Protein AF-A0A814LU43-F1 (afdb_monomer_lite)

pLDDT: mean 82.7, std 15.69, range [30.36, 98.62]

Secondary structure (DSSP, 8-state):
----PPPPP------PEEEEEEEEEESSGGG--B------SEEEEEEEEESSSPEEE-S---B---HHHHTT-EEEEEESEEEEETTS-SSTT----TTS-EEEEEES-B--EEBTTB----TT-SS---TTTT-SEEEE-TT-B--TTB-GGGGTT-EEEEEEEEEEEESSS-EE---B---SS----EEEEEEEEEEEEEE-TTTS-HHHHTT--EEEEEEEEEEE-HHHHHT-TT--EEEEEETTHHHHHHHHHHHHHHHHH-TTT---EEEEE--S---B-GGGHHHHTTSEE--S--PBP--

Structure (mmCIF, N/CA/C/O backbone):
data_AF-A0A814LU43-F1
#
_entry.id   AF-A0A814LU43-F1
#
loop_
_atom_site.group_PDB
_atom_site.id
_atom_site.type_symbol
_atom_site.label_atom_id
_atom_site.label_alt_id
_atom_site.label_comp_id
_atom_site.label_asym_id
_atom_site.label_entity_id
_atom_site.label_seq_id
_atom_site.pdbx_PDB_ins_code
_atom_site.Cartn_x
_atom_site.Cartn_y
_atom_site.Cartn_z
_atom_site.occupancy
_atom_site.B_iso_or_equiv
_atom_site.auth_seq_id
_atom_site.auth_comp_id
_atom_site.auth_asym_id
_atom_site.auth_atom_id
_atom_site.pdbx_PDB_model_num
ATOM 1 N N . MET A 1 1 ? 14.859 63.326 6.665 1.00 43.31 1 MET A N 1
ATOM 2 C CA . MET A 1 1 ? 15.106 61.870 6.580 1.00 43.31 1 MET A CA 1
ATOM 3 C C . MET A 1 1 ? 13.859 61.197 6.018 1.00 43.31 1 MET A C 1
ATOM 5 O O . MET A 1 1 ? 12.848 61.168 6.701 1.00 43.31 1 MET A O 1
ATOM 9 N N . LYS A 1 2 ? 13.882 60.756 4.754 1.00 39.81 2 LYS A N 1
ATOM 10 C CA . LYS A 1 2 ? 12.774 60.017 4.121 1.00 39.81 2 LYS A CA 1
ATOM 11 C C . LYS A 1 2 ? 13.132 58.529 4.125 1.00 39.81 2 LYS A C 1
ATOM 13 O O . LYS A 1 2 ? 14.115 58.144 3.497 1.00 39.81 2 LYS A O 1
ATOM 18 N N . GLY A 1 3 ? 12.378 57.725 4.874 1.00 48.34 3 GLY A N 1
ATOM 19 C CA . GLY A 1 3 ? 12.556 56.275 4.952 1.00 48.34 3 GLY A CA 1
ATOM 20 C C . GLY A 1 3 ? 12.138 55.603 3.646 1.00 48.34 3 GLY A C 1
ATOM 21 O O . GLY A 1 3 ? 11.022 55.806 3.173 1.00 48.34 3 GLY A O 1
ATOM 22 N N . LYS A 1 4 ? 13.040 54.822 3.045 1.00 51.91 4 LYS A N 1
ATOM 23 C CA . LYS A 1 4 ? 12.734 53.981 1.883 1.00 51.91 4 LYS A CA 1
ATOM 24 C C . LYS A 1 4 ? 11.977 52.738 2.361 1.00 51.91 4 LYS A C 1
ATOM 26 O O . LYS A 1 4 ? 12.545 51.914 3.073 1.00 51.91 4 LYS A O 1
ATOM 31 N N . GLN A 1 5 ? 10.711 52.605 1.968 1.00 57.34 5 GLN A N 1
ATOM 32 C CA . GLN A 1 5 ? 9.946 51.364 2.114 1.00 57.34 5 GLN A CA 1
ATOM 33 C C . GLN A 1 5 ? 10.568 50.274 1.228 1.00 57.34 5 GLN A C 1
ATOM 35 O O . GLN A 1 5 ? 10.719 50.461 0.020 1.00 57.34 5 GLN A O 1
ATOM 40 N N . LYS A 1 6 ? 10.943 49.141 1.835 1.00 61.53 6 LYS A N 1
ATOM 41 C CA . LYS A 1 6 ? 11.328 47.921 1.114 1.00 61.53 6 LYS A CA 1
ATOM 42 C C . LYS A 1 6 ? 10.078 47.317 0.474 1.00 61.53 6 LYS A C 1
ATOM 44 O O . LYS A 1 6 ? 9.123 46.991 1.173 1.00 61.53 6 LYS A O 1
ATOM 49 N N . ILE A 1 7 ? 10.104 47.177 -0.846 1.00 55.25 7 ILE A N 1
ATOM 50 C CA . ILE A 1 7 ? 9.096 46.440 -1.613 1.00 55.25 7 ILE A CA 1
ATOM 51 C C . ILE A 1 7 ? 9.281 44.946 -1.291 1.00 55.25 7 ILE A C 1
ATOM 53 O O . ILE A 1 7 ? 10.421 44.478 -1.342 1.00 55.25 7 ILE A O 1
ATOM 57 N N . PRO A 1 8 ? 8.224 44.198 -0.934 1.00 58.50 8 PRO A N 1
ATOM 58 C CA . PRO A 1 8 ? 8.344 42.771 -0.661 1.00 58.50 8 PRO A CA 1
ATOM 59 C C . PRO A 1 8 ? 8.718 42.013 -1.942 1.00 58.50 8 PRO A C 1
ATOM 61 O O . PRO A 1 8 ? 8.080 42.184 -2.983 1.00 58.50 8 PRO A O 1
ATOM 64 N N . GLU A 1 9 ? 9.759 41.180 -1.859 1.00 59.91 9 GLU A N 1
ATOM 65 C CA . GLU A 1 9 ? 10.123 40.226 -2.909 1.00 59.91 9 GLU A CA 1
ATOM 66 C C . GLU A 1 9 ? 8.921 39.327 -3.208 1.00 59.91 9 GLU A C 1
ATOM 68 O O . GLU A 1 9 ? 8.413 38.617 -2.336 1.00 59.91 9 GLU A O 1
ATOM 73 N N . LYS A 1 10 ? 8.446 39.369 -4.456 1.00 54.09 10 LYS A N 1
ATOM 74 C CA . LYS A 1 10 ? 7.435 38.432 -4.942 1.00 54.09 10 LYS A CA 1
ATOM 75 C C . LYS A 1 10 ? 8.025 37.026 -4.861 1.00 54.09 10 LYS A C 1
ATOM 77 O O . LYS A 1 10 ? 8.952 36.706 -5.600 1.00 54.09 10 LYS A O 1
ATOM 82 N N . ARG A 1 11 ? 7.475 36.184 -3.981 1.00 47.41 11 ARG A N 1
ATOM 83 C CA . ARG A 1 11 ? 7.698 34.736 -4.039 1.00 47.41 11 ARG A CA 1
ATOM 84 C C . ARG A 1 11 ? 7.206 34.260 -5.401 1.00 47.41 11 ARG A C 1
ATOM 86 O O . ARG A 1 11 ? 6.009 34.293 -5.669 1.00 47.41 11 ARG A O 1
ATOM 93 N N . HIS A 1 12 ? 8.133 33.879 -6.269 1.00 47.06 12 HIS A N 1
ATOM 94 C CA . HIS A 1 12 ? 7.798 33.166 -7.488 1.00 47.06 12 HIS A CA 1
ATOM 95 C C . HIS A 1 12 ? 7.237 31.803 -7.079 1.00 47.06 12 HIS A C 1
ATOM 97 O O . HIS A 1 12 ? 7.961 30.974 -6.531 1.00 47.06 12 HIS A O 1
ATOM 103 N N . GLU A 1 13 ? 5.939 31.596 -7.293 1.00 52.34 13 GLU A N 1
ATOM 104 C CA . GLU A 1 13 ? 5.339 30.267 -7.239 1.00 52.34 13 GLU A CA 1
ATOM 105 C C . GLU A 1 13 ? 6.038 29.406 -8.294 1.00 52.34 13 GLU A C 1
ATOM 107 O O . GLU A 1 13 ? 5.904 29.622 -9.500 1.00 52.34 13 GLU A O 1
ATOM 112 N N . LEU A 1 14 ? 6.869 28.474 -7.829 1.00 55.16 14 LEU A N 1
ATOM 113 C CA . LEU A 1 14 ? 7.479 27.452 -8.664 1.00 55.16 14 LEU A CA 1
ATOM 114 C C . LEU A 1 14 ? 6.366 26.494 -9.089 1.00 55.16 14 LEU A C 1
ATOM 116 O O . LEU A 1 14 ? 6.043 25.545 -8.379 1.00 55.16 14 LEU A O 1
ATOM 120 N N . PHE A 1 15 ? 5.754 26.757 -10.241 1.00 59.16 15 PHE A N 1
ATOM 121 C CA . PHE A 1 15 ? 4.904 25.775 -10.900 1.00 59.16 15 PHE A CA 1
ATOM 122 C C . PHE A 1 15 ? 5.789 24.603 -11.322 1.00 59.16 15 PHE A C 1
ATOM 124 O O . PHE A 1 15 ? 6.583 24.720 -12.260 1.00 59.16 15 PHE A O 1
ATOM 131 N N . SER A 1 16 ? 5.676 23.474 -10.623 1.00 67.06 16 SER A N 1
ATOM 132 C CA . SER A 1 16 ? 6.269 22.230 -11.094 1.00 67.06 16 SER A CA 1
ATOM 133 C C . SER A 1 16 ? 5.578 21.848 -12.399 1.00 67.06 16 SER A C 1
ATOM 135 O O . SER A 1 16 ? 4.356 21.711 -12.482 1.00 67.06 16 SER A O 1
ATOM 137 N N . THR A 1 17 ? 6.358 21.731 -13.466 1.00 81.94 17 THR A N 1
ATOM 138 C CA . THR A 1 17 ? 5.847 21.219 -14.733 1.00 81.94 17 THR A CA 1
ATOM 139 C C . THR A 1 17 ? 5.871 19.694 -14.677 1.00 81.94 17 THR A C 1
ATOM 141 O O . THR A 1 17 ? 6.843 19.081 -14.237 1.00 81.94 17 THR A O 1
ATOM 144 N N . PHE A 1 18 ? 4.775 19.066 -15.098 1.00 87.50 18 PHE A N 1
ATOM 145 C CA . PHE A 1 18 ? 4.639 17.611 -15.114 1.00 87.50 18 PHE A CA 1
ATOM 146 C C . PHE A 1 18 ? 4.932 17.088 -16.519 1.00 87.50 18 PHE A C 1
ATOM 148 O O . PHE A 1 18 ? 4.319 17.550 -17.484 1.00 87.50 18 PHE A O 1
ATOM 155 N N . LEU A 1 19 ? 5.808 16.090 -16.645 1.00 89.56 19 LEU A N 1
ATOM 156 C CA . LEU A 1 19 ? 6.005 15.361 -17.897 1.00 89.56 19 LEU A CA 1
ATOM 157 C C . LEU A 1 19 ? 5.481 13.934 -17.758 1.00 89.56 19 LEU A C 1
ATOM 159 O O . LEU A 1 19 ? 5.974 13.143 -16.957 1.00 89.56 19 LEU A O 1
ATOM 163 N N . THR A 1 20 ? 4.497 13.581 -18.585 1.00 93.75 20 THR A N 1
ATOM 164 C CA . THR A 1 20 ? 3.974 12.213 -18.652 1.00 93.75 20 THR A CA 1
ATOM 165 C C . THR A 1 20 ? 4.526 11.493 -19.873 1.00 93.75 20 THR A C 1
ATOM 167 O O . THR A 1 20 ? 4.265 11.893 -21.005 1.00 93.75 20 THR A O 1
ATOM 170 N N . ILE A 1 21 ? 5.222 10.383 -19.650 1.00 92.75 21 ILE A N 1
ATOM 171 C CA . ILE A 1 21 ? 5.708 9.489 -20.702 1.00 92.75 21 ILE A CA 1
ATOM 172 C C . ILE A 1 21 ? 4.910 8.192 -20.622 1.00 92.75 21 ILE A C 1
ATOM 174 O O . ILE A 1 21 ? 4.622 7.682 -19.538 1.00 92.75 21 ILE A O 1
ATOM 178 N N . LYS A 1 22 ? 4.520 7.649 -21.774 1.00 95.94 22 LYS A N 1
ATOM 179 C CA . LYS A 1 22 ? 3.825 6.363 -21.854 1.00 95.94 22 LYS A CA 1
ATOM 180 C C . LYS A 1 22 ? 4.621 5.406 -22.730 1.00 95.94 22 LYS A C 1
ATOM 182 O O . LYS A 1 22 ? 4.923 5.715 -23.877 1.00 95.94 22 LYS A O 1
ATOM 187 N N . ILE A 1 23 ? 4.938 4.246 -22.178 1.00 95.06 23 ILE A N 1
ATOM 188 C CA . ILE A 1 23 ? 5.721 3.185 -22.796 1.00 95.06 23 ILE A CA 1
ATOM 189 C C . ILE A 1 23 ? 4.776 2.005 -23.012 1.00 95.06 23 ILE A C 1
ATOM 191 O O . ILE A 1 23 ? 4.299 1.388 -22.057 1.00 95.06 23 ILE A O 1
ATOM 195 N N . PHE A 1 24 ? 4.481 1.724 -24.279 1.00 96.50 24 PHE A N 1
ATOM 196 C CA . PHE A 1 24 ? 3.504 0.722 -24.691 1.00 96.50 24 PHE A CA 1
ATOM 197 C C . PHE A 1 24 ? 4.158 -0.493 -25.353 1.00 96.50 24 PHE A C 1
ATOM 199 O O . PHE A 1 24 ? 5.293 -0.436 -25.818 1.00 96.50 24 PHE A O 1
ATOM 206 N N . ASN A 1 25 ? 3.383 -1.572 -25.465 1.00 93.88 25 ASN A N 1
ATOM 207 C CA . ASN A 1 25 ? 3.627 -2.705 -26.362 1.00 93.88 25 ASN A CA 1
ATOM 208 C C . ASN A 1 25 ? 4.913 -3.514 -26.110 1.00 93.88 25 ASN A C 1
ATOM 210 O O . ASN A 1 25 ? 5.359 -4.251 -26.988 1.00 93.88 25 ASN A O 1
ATOM 214 N N . PHE A 1 26 ? 5.473 -3.464 -24.901 1.00 94.38 26 PHE A N 1
ATOM 215 C CA . PHE A 1 26 ? 6.548 -4.374 -24.494 1.00 94.38 26 PHE A CA 1
ATO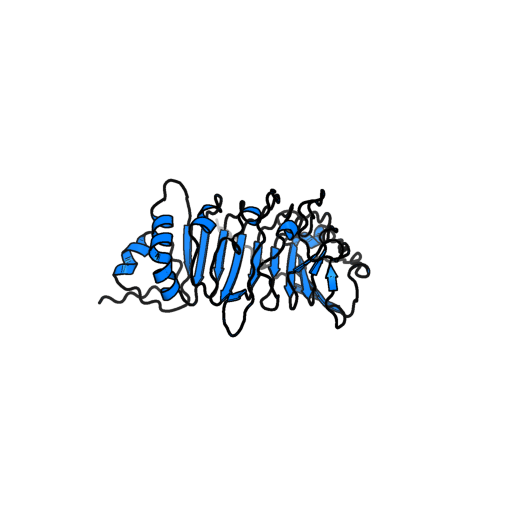M 216 C C . PHE A 1 26 ? 5.986 -5.705 -23.972 1.00 94.38 26 PHE A C 1
ATOM 218 O O . PHE A 1 26 ? 4.857 -5.779 -23.489 1.00 94.38 26 PHE A O 1
ATOM 225 N N . ASN A 1 27 ? 6.766 -6.780 -24.073 1.00 93.56 27 ASN A N 1
ATOM 226 C CA . ASN A 1 27 ? 6.349 -8.138 -23.694 1.00 93.56 27 ASN A CA 1
ATOM 227 C C . ASN A 1 27 ? 7.176 -8.755 -22.550 1.00 93.56 27 ASN A C 1
ATOM 229 O O . ASN A 1 27 ? 6.864 -9.860 -22.115 1.00 93.56 27 ASN A O 1
ATOM 233 N N . ARG A 1 28 ? 8.209 -8.057 -22.064 1.00 91.81 28 ARG A N 1
ATOM 234 C CA . ARG A 1 28 ? 9.027 -8.405 -20.889 1.00 91.81 28 ARG A CA 1
ATOM 235 C C . ARG A 1 28 ? 9.703 -7.147 -20.341 1.00 91.81 28 ARG A C 1
ATOM 237 O O . ARG A 1 28 ? 9.934 -6.220 -21.111 1.00 91.81 28 ARG A O 1
ATOM 244 N N . PHE A 1 29 ? 10.036 -7.101 -19.052 1.00 89.88 29 PHE A N 1
ATOM 245 C CA . PHE A 1 29 ? 10.644 -5.907 -18.444 1.00 89.88 29 PHE A CA 1
ATOM 246 C C . PHE A 1 29 ? 12.098 -5.681 -18.864 1.00 89.88 29 PHE A C 1
ATOM 248 O O . PHE A 1 29 ? 12.494 -4.538 -19.047 1.00 89.88 29 PHE A O 1
ATOM 255 N N . GLY A 1 30 ? 12.871 -6.737 -19.121 1.00 87.19 30 GLY A N 1
ATOM 256 C CA . GLY A 1 30 ? 14.294 -6.619 -19.453 1.00 87.19 30 GLY A CA 1
ATOM 257 C C . GLY A 1 30 ? 14.619 -5.988 -20.809 1.00 87.19 30 GLY A C 1
ATOM 258 O O . GLY A 1 30 ? 15.795 -5.794 -21.096 1.00 87.19 30 GLY A O 1
ATOM 259 N N . ILE A 1 31 ? 13.627 -5.670 -21.655 1.00 87.19 31 ILE A N 1
ATOM 260 C CA . ILE A 1 31 ? 13.869 -4.843 -22.858 1.00 87.19 31 ILE A CA 1
ATOM 261 C C . ILE A 1 31 ? 13.783 -3.347 -22.567 1.00 87.19 31 ILE A C 1
ATOM 263 O O . ILE A 1 31 ? 14.186 -2.541 -23.400 1.00 87.19 31 ILE A O 1
ATOM 267 N N . LEU A 1 32 ? 13.210 -2.972 -21.424 1.00 86.94 32 LEU A N 1
ATOM 268 C CA . LEU A 1 32 ? 13.098 -1.585 -21.020 1.00 86.94 32 LEU A CA 1
ATOM 269 C C . LEU A 1 32 ? 14.439 -1.179 -20.425 1.00 86.94 32 LEU A C 1
ATOM 271 O O . LEU A 1 32 ? 14.768 -1.559 -19.304 1.00 86.94 32 LEU A O 1
ATOM 275 N N . ASN A 1 33 ? 15.216 -0.436 -21.208 1.00 82.56 33 ASN A N 1
ATOM 276 C CA . ASN A 1 33 ? 16.433 0.194 -20.733 1.00 82.56 33 ASN A CA 1
ATOM 277 C C . ASN A 1 33 ? 16.266 1.712 -20.785 1.00 82.56 33 ASN A C 1
ATOM 279 O O . ASN A 1 33 ? 16.169 2.307 -21.858 1.00 82.56 33 ASN A O 1
ATOM 283 N N . LEU A 1 34 ? 16.170 2.321 -19.611 1.00 80.62 34 LEU A N 1
ATOM 284 C CA . LEU A 1 34 ? 15.885 3.738 -19.432 1.00 80.62 34 LEU A CA 1
ATOM 285 C C . LEU A 1 34 ? 17.151 4.427 -18.903 1.00 80.62 34 LEU A C 1
ATOM 287 O O . LEU A 1 34 ? 17.250 4.732 -17.719 1.00 80.62 34 LEU A O 1
ATOM 291 N N . GLU A 1 35 ? 18.130 4.619 -19.791 1.00 72.44 35 GLU A N 1
ATOM 292 C CA . GLU A 1 35 ? 19.473 5.136 -19.457 1.00 72.44 35 GLU A CA 1
ATOM 293 C C . GLU A 1 35 ? 19.772 6.537 -20.034 1.00 72.44 35 GLU A C 1
ATOM 295 O O . GLU A 1 35 ? 20.814 7.113 -19.732 1.00 72.44 35 GLU A O 1
ATOM 300 N N . CYS A 1 36 ? 18.879 7.126 -20.841 1.00 68.88 36 CYS A N 1
ATOM 301 C CA . CYS A 1 36 ? 19.173 8.347 -21.618 1.00 68.88 36 CYS A CA 1
ATOM 302 C C . CYS A 1 36 ? 18.188 9.498 -21.370 1.00 68.88 36 CYS A C 1
ATOM 304 O O . CYS A 1 36 ? 17.703 10.145 -22.296 1.00 68.88 36 CYS A O 1
ATOM 306 N N . PHE A 1 37 ? 17.882 9.754 -20.108 1.00 67.88 37 PHE A N 1
ATOM 307 C CA . PHE A 1 37 ? 16.945 10.788 -19.700 1.00 67.88 37 PHE A CA 1
ATOM 308 C C . PHE A 1 37 ? 17.707 12.051 -19.266 1.00 67.88 37 PHE A C 1
ATOM 310 O O . PHE A 1 37 ? 18.187 12.134 -18.139 1.00 67.88 37 PHE A O 1
ATOM 317 N N . ASN A 1 38 ? 17.829 13.039 -20.164 1.00 66.94 38 ASN A N 1
ATOM 318 C CA . ASN A 1 38 ? 18.309 14.381 -19.810 1.00 66.94 38 ASN A CA 1
ATOM 319 C C . ASN A 1 38 ? 17.114 15.215 -19.335 1.00 66.94 38 ASN A C 1
ATOM 321 O O . ASN A 1 38 ? 16.274 15.619 -20.139 1.00 66.94 38 ASN A O 1
ATOM 325 N N . LEU A 1 39 ? 16.990 15.374 -18.021 1.00 62.94 39 LEU A N 1
ATOM 326 C CA . LEU A 1 39 ? 15.725 15.698 -17.375 1.00 62.94 39 LEU A CA 1
ATOM 327 C C . LEU A 1 39 ? 15.902 16.808 -16.339 1.00 62.94 39 LEU A C 1
ATOM 329 O O . LEU A 1 39 ? 16.006 16.548 -15.145 1.00 62.94 39 LEU A O 1
ATOM 333 N N . ASN A 1 40 ? 15.869 18.060 -16.782 1.00 72.50 40 ASN A N 1
ATOM 334 C CA . ASN A 1 40 ? 15.928 19.195 -15.863 1.00 72.50 40 ASN A CA 1
ATOM 335 C C . ASN A 1 40 ? 14.523 19.764 -15.622 1.00 72.50 40 ASN A C 1
ATOM 337 O O . ASN A 1 40 ? 13.827 20.101 -16.576 1.00 72.50 40 ASN A O 1
ATOM 341 N N . ASN A 1 41 ? 14.156 19.907 -14.343 1.00 76.25 41 ASN A N 1
ATOM 342 C CA . ASN A 1 41 ? 13.026 20.699 -13.820 1.00 76.25 41 ASN A CA 1
ATOM 343 C C . ASN A 1 41 ? 11.588 20.173 -14.012 1.00 76.25 41 ASN A C 1
ATOM 345 O O . ASN A 1 41 ? 10.655 20.968 -13.915 1.00 76.25 41 ASN A O 1
ATOM 349 N N . TYR A 1 42 ? 11.373 18.870 -14.222 1.00 82.19 42 TYR A N 1
ATOM 350 C CA . TYR A 1 42 ? 10.015 18.303 -14.281 1.00 82.19 42 TYR A CA 1
ATOM 351 C C . TYR A 1 42 ? 9.781 17.239 -13.209 1.00 82.19 42 TYR A C 1
ATOM 353 O O . TYR A 1 42 ? 10.706 16.527 -12.824 1.00 82.19 42 TYR A O 1
ATOM 361 N N . TYR A 1 43 ? 8.523 17.098 -12.790 1.00 86.31 43 TYR A N 1
ATOM 362 C CA . TYR A 1 43 ? 8.021 15.893 -12.128 1.00 86.31 43 TYR A CA 1
ATOM 363 C C . TYR A 1 43 ? 7.640 14.869 -13.201 1.00 86.31 43 TYR A C 1
ATOM 365 O O . TYR A 1 43 ? 6.852 15.179 -14.103 1.00 86.31 43 TYR A O 1
ATOM 373 N N . TYR A 1 44 ? 8.172 13.649 -13.122 1.00 88.69 44 TYR A N 1
ATOM 374 C CA . TYR A 1 44 ? 7.979 12.643 -14.170 1.00 88.69 44 TYR A CA 1
ATOM 375 C C . TYR A 1 44 ? 6.934 11.604 -13.796 1.00 88.69 44 TYR A C 1
ATOM 377 O O . TYR A 1 44 ? 6.979 11.027 -12.715 1.00 88.69 44 TYR A O 1
ATOM 385 N N . ILE A 1 45 ? 6.050 11.295 -14.744 1.00 93.62 45 ILE A N 1
ATOM 386 C CA . ILE A 1 45 ? 5.105 10.181 -14.652 1.00 93.62 45 ILE A CA 1
ATOM 387 C C . ILE A 1 45 ? 5.382 9.223 -15.809 1.00 93.62 45 ILE A C 1
ATOM 389 O O . ILE A 1 45 ? 5.021 9.498 -16.955 1.00 93.62 45 ILE A O 1
ATOM 393 N N . LEU A 1 46 ? 6.009 8.084 -15.521 1.00 93.88 46 LEU A N 1
ATOM 394 C CA . LEU A 1 46 ? 6.307 7.042 -16.502 1.00 93.88 46 LEU A CA 1
ATOM 395 C C . LEU A 1 46 ? 5.242 5.944 -16.428 1.00 93.88 46 LEU A C 1
ATOM 397 O O . LEU A 1 46 ? 5.153 5.222 -15.440 1.00 93.88 46 LEU A O 1
ATOM 401 N N . ASN A 1 47 ? 4.431 5.793 -17.473 1.00 97.06 47 ASN A N 1
ATOM 402 C CA . ASN A 1 47 ? 3.404 4.754 -17.548 1.00 97.06 47 ASN A CA 1
ATOM 403 C C . ASN A 1 47 ? 3.889 3.576 -18.390 1.00 97.06 47 ASN A C 1
ATOM 405 O O . ASN A 1 47 ? 4.168 3.739 -19.574 1.00 97.06 47 ASN A O 1
ATOM 409 N N . PHE A 1 48 ? 3.902 2.385 -17.809 1.00 96.56 48 PHE A N 1
ATOM 410 C CA . PHE A 1 48 ? 4.319 1.139 -18.437 1.00 96.56 48 PHE A CA 1
ATOM 411 C C . PHE A 1 48 ? 3.102 0.255 -18.700 1.00 96.56 48 PHE A C 1
ATOM 413 O O . PHE A 1 48 ? 2.448 -0.226 -17.770 1.00 96.56 48 PHE A O 1
ATOM 420 N N . ILE A 1 49 ? 2.793 0.047 -19.980 1.00 97.31 49 ILE A N 1
ATOM 421 C CA . ILE A 1 49 ? 1.627 -0.708 -20.436 1.00 97.31 49 ILE A CA 1
ATOM 422 C C . ILE A 1 49 ? 2.100 -1.810 -21.402 1.00 97.31 49 ILE A C 1
ATOM 424 O O . ILE A 1 49 ? 2.408 -1.524 -22.562 1.00 97.31 49 ILE A O 1
ATOM 428 N N . PRO A 1 50 ? 2.190 -3.073 -20.949 1.00 95.56 50 PRO A N 1
ATOM 429 C CA . PRO A 1 50 ? 2.659 -4.164 -21.791 1.00 95.56 50 PRO A CA 1
ATOM 430 C C . PRO A 1 50 ? 1.640 -4.529 -22.877 1.00 95.56 50 PRO A C 1
ATOM 432 O O . PRO A 1 50 ? 0.461 -4.182 -22.802 1.00 95.56 50 PRO A O 1
ATOM 435 N N . ASN A 1 51 ? 2.093 -5.266 -23.891 1.00 91.38 51 ASN A N 1
ATOM 436 C CA . ASN A 1 51 ? 1.251 -5.728 -24.991 1.00 91.38 51 ASN A CA 1
ATOM 437 C C . ASN A 1 51 ? 0.271 -6.816 -24.527 1.00 91.38 51 ASN A C 1
ATOM 439 O O . ASN A 1 51 ? 0.739 -7.876 -24.121 1.00 91.38 51 ASN A O 1
ATOM 443 N N . ASN A 1 52 ? -1.044 -6.575 -24.643 1.00 82.69 52 ASN A N 1
ATOM 444 C CA . ASN A 1 52 ? -2.208 -7.492 -24.587 1.00 82.69 52 ASN A CA 1
ATOM 445 C C . ASN A 1 52 ? -2.217 -8.652 -23.561 1.00 82.69 52 ASN A C 1
ATOM 447 O O . ASN A 1 52 ? -3.119 -9.490 -23.570 1.00 82.69 52 ASN A O 1
ATOM 451 N N . LYS A 1 53 ? -1.238 -8.739 -22.665 1.00 91.88 53 LYS A N 1
ATOM 452 C CA . LYS A 1 53 ? -1.015 -9.829 -21.721 1.00 91.88 53 LYS A CA 1
ATOM 453 C C . LYS A 1 53 ? -0.433 -9.258 -20.442 1.00 91.88 53 LYS A C 1
ATOM 455 O O . LYS A 1 53 ? 0.390 -8.347 -20.460 1.00 91.88 53 LYS A O 1
ATOM 460 N N . LYS A 1 54 ? -0.849 -9.846 -19.321 1.00 94.69 54 LYS A N 1
ATOM 461 C CA . LYS A 1 54 ? -0.286 -9.491 -18.023 1.00 94.69 54 LYS A CA 1
ATOM 462 C C . LYS A 1 54 ? 1.125 -10.059 -17.875 1.00 94.69 54 LYS A C 1
ATOM 464 O O . LYS A 1 54 ? 1.309 -11.255 -18.114 1.00 94.69 54 LYS A O 1
ATOM 469 N N . LEU A 1 55 ? 2.075 -9.243 -17.426 1.00 95.69 55 LEU A N 1
ATOM 470 C CA . LEU A 1 55 ? 3.477 -9.637 -17.248 1.00 95.69 55 LEU A CA 1
ATOM 471 C C . LEU A 1 55 ? 3.813 -9.930 -15.791 1.00 95.69 55 LEU A C 1
ATOM 473 O O . LEU A 1 55 ? 3.239 -9.338 -14.884 1.00 95.69 55 LEU A O 1
ATOM 477 N N . VAL A 1 56 ? 4.740 -10.850 -15.561 1.00 94.31 56 VAL A N 1
ATOM 478 C CA . VAL A 1 56 ? 5.333 -11.062 -14.237 1.00 94.31 56 VAL A CA 1
ATOM 479 C C . VAL A 1 56 ? 6.523 -10.115 -14.102 1.00 94.31 56 VAL A C 1
ATOM 481 O O . VAL A 1 56 ? 7.250 -9.921 -15.073 1.00 94.31 56 VAL A O 1
ATOM 484 N N . PHE A 1 57 ? 6.722 -9.522 -12.926 1.00 91.69 57 PHE A N 1
ATOM 485 C CA . PHE A 1 57 ? 8.032 -8.978 -12.573 1.00 91.69 57 PHE A CA 1
ATOM 486 C C . PHE A 1 57 ? 8.944 -10.144 -12.215 1.00 91.69 57 PHE A C 1
ATOM 488 O O . PHE A 1 57 ? 8.936 -10.596 -11.078 1.00 91.69 57 PHE A O 1
ATOM 495 N N . ASP A 1 58 ? 9.642 -10.673 -13.213 1.00 89.69 58 ASP A N 1
ATOM 496 C CA . ASP A 1 58 ? 10.595 -11.790 -13.124 1.00 89.69 58 ASP A CA 1
ATOM 497 C C . ASP A 1 58 ? 12.015 -11.376 -13.554 1.00 89.69 58 ASP A C 1
ATOM 499 O O . ASP A 1 58 ? 12.922 -12.201 -13.651 1.00 89.69 58 ASP A O 1
ATOM 503 N N . GLN A 1 59 ? 12.216 -10.077 -13.792 1.00 88.62 59 GLN A N 1
ATOM 504 C CA . GLN A 1 59 ? 13.489 -9.467 -14.142 1.00 88.62 59 GLN A CA 1
ATOM 505 C C . GLN A 1 59 ? 13.658 -8.143 -13.404 1.00 88.62 59 GLN A C 1
ATOM 507 O O . GLN A 1 59 ? 12.693 -7.405 -13.195 1.00 88.62 59 GLN A O 1
ATOM 512 N N . THR A 1 60 ? 14.906 -7.825 -13.069 1.00 87.19 60 THR A N 1
ATOM 513 C CA . THR A 1 60 ? 15.298 -6.514 -12.558 1.00 87.19 60 THR A CA 1
ATOM 514 C C . THR A 1 60 ? 14.913 -5.416 -13.544 1.00 87.19 60 THR A C 1
ATOM 516 O O . THR A 1 60 ? 15.294 -5.453 -14.719 1.00 87.19 60 THR A O 1
ATOM 519 N N . PHE A 1 61 ? 14.179 -4.421 -13.058 1.00 85.19 61 PHE A N 1
ATOM 520 C CA . PHE A 1 61 ? 13.830 -3.239 -13.821 1.00 85.19 61 PHE A CA 1
ATOM 521 C C . PHE A 1 61 ? 15.020 -2.276 -13.813 1.00 85.19 61 PHE A C 1
ATOM 523 O O . PHE A 1 61 ? 15.320 -1.626 -12.813 1.00 85.19 61 PHE A O 1
ATOM 530 N N . LYS A 1 62 ? 15.739 -2.214 -14.938 1.00 81.81 62 LYS A N 1
ATOM 531 C CA . LYS A 1 62 ? 16.895 -1.327 -15.089 1.00 81.81 62 LYS A CA 1
ATOM 532 C C . LYS A 1 62 ? 16.420 0.096 -15.328 1.00 81.81 62 LYS A C 1
ATOM 534 O O . LYS A 1 62 ? 16.026 0.472 -16.431 1.00 81.81 62 LYS A O 1
ATOM 539 N N . PHE A 1 63 ? 16.469 0.875 -14.261 1.00 78.25 63 PHE A N 1
ATOM 540 C CA . PHE A 1 63 ? 16.098 2.271 -14.274 1.00 78.25 63 PHE A CA 1
ATOM 541 C C . PHE A 1 63 ? 17.219 3.076 -13.643 1.00 78.25 63 PHE A C 1
ATOM 543 O O . PHE A 1 63 ? 17.517 2.896 -12.465 1.00 78.25 63 PHE A O 1
ATOM 550 N N . LYS A 1 64 ? 17.888 3.915 -14.437 1.00 75.31 64 LYS A N 1
ATOM 551 C CA . LYS A 1 64 ? 18.960 4.769 -13.935 1.00 75.31 64 LYS A CA 1
ATOM 552 C C . LYS A 1 64 ? 18.548 6.215 -14.114 1.00 75.31 64 LYS A C 1
ATOM 554 O O . LYS A 1 64 ? 18.516 6.738 -15.224 1.00 75.31 64 LYS A O 1
ATOM 559 N N . VAL A 1 65 ? 18.226 6.845 -12.997 1.00 70.31 65 VAL A N 1
ATOM 560 C CA . VAL A 1 65 ? 17.862 8.253 -12.954 1.00 70.31 65 VAL A CA 1
ATOM 561 C C . VAL A 1 65 ? 19.082 9.043 -12.497 1.00 70.31 65 VAL A C 1
ATOM 563 O O . VAL A 1 65 ? 19.643 8.712 -11.453 1.00 70.31 65 VAL A O 1
ATOM 566 N N . PRO A 1 66 ? 19.531 10.066 -13.244 1.00 72.44 66 PRO A N 1
ATOM 567 C CA . PRO A 1 66 ? 20.537 10.985 -12.729 1.00 72.44 66 PRO A CA 1
ATOM 568 C C . PRO A 1 66 ? 20.043 11.620 -11.421 1.00 72.44 66 PRO A C 1
ATOM 570 O O . PRO A 1 66 ? 18.890 12.042 -11.349 1.00 72.44 66 PRO A O 1
ATOM 573 N N . GLU A 1 67 ? 20.899 11.733 -10.402 1.00 73.56 67 GLU A N 1
ATOM 574 C CA . GLU A 1 67 ? 20.516 12.252 -9.072 1.00 73.56 67 GLU A CA 1
ATOM 575 C C . GLU A 1 67 ? 19.783 13.603 -9.134 1.00 73.56 67 GLU A C 1
ATOM 577 O O . GLU A 1 67 ? 18.850 13.852 -8.374 1.00 73.56 67 GLU A O 1
ATOM 582 N N . GLN A 1 68 ? 20.153 14.448 -10.102 1.00 70.75 68 GLN A N 1
ATOM 583 C CA . GLN A 1 68 ? 19.547 15.757 -10.361 1.00 70.75 68 GLN A CA 1
ATOM 584 C C . GLN A 1 68 ? 18.032 15.679 -10.617 1.00 70.75 68 GLN A C 1
ATOM 586 O O . GLN A 1 68 ? 17.291 16.568 -10.205 1.00 70.75 68 GLN A O 1
ATOM 591 N N . VAL A 1 69 ? 17.552 14.610 -11.251 1.00 68.31 69 VAL A N 1
ATOM 592 C CA . VAL A 1 69 ? 16.135 14.417 -11.600 1.00 68.31 69 VAL A CA 1
ATOM 593 C C . VAL A 1 69 ? 15.314 14.019 -10.378 1.00 68.31 69 VAL A C 1
ATOM 595 O O . VAL A 1 69 ? 14.162 14.427 -10.248 1.00 68.31 69 VAL A O 1
ATOM 598 N N . LEU A 1 70 ? 15.911 13.242 -9.469 1.00 66.38 70 LEU A N 1
ATOM 599 C CA . LEU A 1 70 ? 15.219 12.733 -8.288 1.00 66.38 70 LEU A CA 1
ATOM 600 C C . LEU A 1 70 ? 14.740 13.875 -7.375 1.00 66.38 70 LEU A C 1
ATOM 602 O O . LEU A 1 70 ? 13.718 13.714 -6.714 1.00 66.38 70 LEU A O 1
ATOM 606 N N . SER A 1 71 ? 15.403 15.039 -7.425 1.00 74.12 71 SER A N 1
ATOM 607 C CA . SER A 1 71 ? 15.031 16.245 -6.667 1.00 74.12 71 SER A CA 1
ATOM 608 C C . SER A 1 71 ? 13.596 16.727 -6.907 1.00 74.12 71 SER A C 1
ATOM 610 O O . SER A 1 71 ? 12.988 17.297 -6.007 1.00 74.12 71 SER A O 1
ATOM 612 N N . ASN A 1 72 ? 13.032 16.464 -8.091 1.00 79.06 72 ASN A N 1
ATOM 613 C CA . ASN A 1 72 ? 11.660 16.848 -8.426 1.00 79.06 72 ASN A CA 1
ATOM 614 C C . ASN A 1 72 ? 10.653 15.706 -8.251 1.00 79.06 72 ASN A C 1
ATOM 616 O O . ASN A 1 72 ? 9.459 15.942 -8.390 1.00 79.06 72 ASN A O 1
ATOM 620 N N . GLY A 1 73 ? 11.105 14.489 -7.940 1.00 87.31 73 GLY A N 1
ATOM 621 C CA . GLY A 1 73 ? 10.253 13.310 -7.805 1.00 87.31 73 GLY A CA 1
ATOM 622 C C . GLY A 1 73 ? 9.939 12.598 -9.124 1.00 87.31 73 GLY A C 1
ATOM 623 O O . GLY A 1 73 ? 9.964 13.164 -10.222 1.00 87.31 73 GLY A O 1
ATOM 624 N N . ILE A 1 74 ? 9.644 11.305 -9.004 1.00 89.88 74 ILE A N 1
ATOM 625 C CA . ILE A 1 74 ? 9.290 10.441 -10.122 1.00 89.88 74 ILE A CA 1
ATOM 626 C C . ILE A 1 74 ? 8.261 9.389 -9.725 1.00 89.88 74 ILE A C 1
ATOM 628 O O . ILE A 1 74 ? 8.392 8.713 -8.708 1.00 89.88 74 ILE A O 1
ATOM 632 N N . GLU A 1 75 ? 7.252 9.228 -10.575 1.00 93.75 75 GLU A N 1
ATOM 633 C CA . GLU A 1 75 ? 6.182 8.253 -10.433 1.00 93.75 75 GLU A CA 1
ATOM 634 C C . GLU A 1 75 ? 6.241 7.209 -11.558 1.00 93.75 75 GLU A C 1
ATOM 636 O O . GLU A 1 75 ? 6.123 7.533 -12.743 1.00 93.75 75 GLU A O 1
ATOM 641 N N . LEU A 1 76 ? 6.384 5.934 -11.195 1.00 95.00 76 LEU A N 1
ATOM 642 C CA . LEU A 1 76 ? 6.296 4.801 -12.114 1.00 95.00 76 LEU A CA 1
ATOM 643 C C . LEU A 1 76 ? 4.917 4.154 -12.000 1.00 95.00 76 LEU A C 1
ATOM 645 O O . LEU A 1 76 ? 4.550 3.632 -10.952 1.00 95.00 76 LEU A O 1
ATOM 649 N N . LYS A 1 77 ? 4.151 4.131 -13.089 1.00 97.50 77 LYS A N 1
ATOM 650 C CA . LYS A 1 77 ? 2.829 3.498 -13.154 1.00 97.50 77 LYS A CA 1
ATOM 651 C C . LYS A 1 77 ? 2.895 2.228 -13.975 1.00 97.50 77 LYS A C 1
ATOM 653 O O . LYS A 1 77 ? 3.058 2.275 -15.189 1.00 97.50 77 LYS A O 1
ATOM 658 N N . PHE A 1 78 ? 2.695 1.089 -13.337 1.00 97.38 78 PHE A N 1
ATOM 659 C CA . PHE A 1 78 ? 2.685 -0.213 -13.983 1.00 97.38 78 PHE A CA 1
ATOM 660 C C . PHE A 1 78 ? 1.259 -0.718 -14.180 1.00 97.38 78 PHE A C 1
ATOM 662 O O . PHE A 1 78 ? 0.473 -0.821 -13.237 1.00 97.38 78 PHE A O 1
ATOM 669 N N . THR A 1 79 ? 0.923 -1.068 -15.419 1.00 97.62 79 THR A N 1
ATOM 670 C CA . THR A 1 79 ? -0.384 -1.630 -15.769 1.00 97.62 79 THR A CA 1
ATOM 671 C C . THR A 1 79 ? -0.252 -3.092 -16.181 1.00 97.62 79 THR A C 1
ATOM 673 O O . THR A 1 79 ? 0.744 -3.484 -16.779 1.00 97.62 79 THR A O 1
ATOM 676 N N . TYR A 1 80 ? -1.270 -3.906 -15.889 1.00 97.25 80 TYR A N 1
ATOM 677 C CA . TYR A 1 80 ? -1.327 -5.318 -16.285 1.00 97.25 80 TYR A CA 1
ATOM 678 C C . TYR A 1 80 ? -0.182 -6.174 -15.719 1.00 97.25 80 TYR A C 1
ATOM 680 O O . TYR A 1 80 ? 0.378 -7.032 -16.394 1.00 97.25 80 TYR A O 1
ATOM 688 N N . ILE A 1 81 ? 0.127 -6.016 -14.437 1.00 96.81 81 ILE A N 1
ATOM 689 C CA . ILE A 1 81 ? 1.045 -6.906 -13.725 1.00 96.81 81 ILE A CA 1
ATOM 690 C C . ILE A 1 81 ? 0.300 -8.165 -13.287 1.00 96.81 81 ILE A C 1
ATOM 692 O O . ILE A 1 81 ? -0.809 -8.120 -12.753 1.00 96.81 81 ILE A O 1
ATOM 696 N N . LYS A 1 82 ? 0.882 -9.327 -13.566 1.00 96.31 82 LYS A N 1
ATOM 697 C CA . LYS A 1 82 ? 0.342 -10.653 -13.259 1.00 96.31 82 LYS A CA 1
ATOM 698 C C . LYS A 1 82 ? 0.748 -11.117 -11.867 1.00 96.31 82 LYS A C 1
ATOM 700 O O . LYS A 1 82 ? -0.075 -11.753 -11.206 1.00 96.31 82 LYS A O 1
ATOM 705 N N . ALA A 1 83 ? 2.011 -10.899 -11.506 1.00 95.25 83 ALA A N 1
ATOM 706 C CA . ALA A 1 83 ? 2.610 -11.281 -10.235 1.00 95.25 83 ALA A CA 1
ATOM 707 C C . ALA A 1 83 ? 3.998 -10.634 -10.054 1.00 95.25 83 ALA A C 1
ATOM 709 O O . ALA A 1 83 ? 4.576 -10.152 -11.028 1.00 95.25 83 ALA A O 1
ATOM 710 N N . PHE A 1 84 ? 4.520 -10.702 -8.831 1.00 93.25 84 PHE A N 1
ATOM 711 C CA . PHE A 1 84 ? 5.892 -10.379 -8.442 1.00 93.25 84 PHE A CA 1
ATOM 712 C C . PHE A 1 84 ? 6.653 -11.679 -8.168 1.00 93.25 84 PHE A C 1
ATOM 714 O O . PHE A 1 84 ? 6.156 -12.503 -7.396 1.00 93.25 84 PHE A O 1
ATOM 721 N N . ASP A 1 85 ? 7.803 -11.885 -8.807 1.00 91.44 85 ASP A N 1
ATOM 722 C CA . ASP A 1 85 ? 8.712 -12.985 -8.484 1.00 91.44 85 ASP A CA 1
ATOM 723 C C . ASP A 1 85 ? 9.633 -12.571 -7.329 1.00 91.44 85 ASP A C 1
ATOM 725 O O . ASP A 1 85 ? 10.239 -11.504 -7.364 1.00 91.44 85 ASP A O 1
ATOM 729 N N . LEU A 1 86 ? 9.718 -13.400 -6.290 1.00 88.19 86 LEU A N 1
ATOM 730 C CA . LEU A 1 86 ? 10.559 -13.148 -5.118 1.00 88.19 86 LEU A CA 1
ATOM 731 C C . LEU A 1 86 ? 12.044 -13.442 -5.356 1.00 88.19 86 LEU A C 1
ATOM 733 O O . LEU A 1 86 ? 12.846 -13.187 -4.478 1.00 88.19 86 LEU A O 1
ATOM 737 N N . ASN A 1 87 ? 12.457 -13.993 -6.494 1.00 85.31 87 ASN A N 1
ATOM 738 C CA . ASN A 1 87 ? 13.878 -14.302 -6.709 1.00 85.31 87 ASN A CA 1
ATOM 739 C C . ASN A 1 87 ? 14.676 -13.147 -7.325 1.00 85.31 87 ASN A C 1
ATOM 741 O O . ASN A 1 87 ? 15.808 -13.340 -7.765 1.00 85.31 87 ASN A O 1
ATOM 745 N N . ILE A 1 88 ? 14.079 -11.961 -7.416 1.00 82.94 88 ILE A N 1
ATOM 746 C CA . ILE A 1 88 ? 14.688 -10.807 -8.063 1.00 82.94 88 ILE A CA 1
ATOM 747 C C . ILE A 1 88 ? 14.631 -9.581 -7.159 1.00 82.94 88 ILE A C 1
ATOM 749 O O . ILE A 1 88 ? 13.656 -9.349 -6.447 1.00 82.94 88 ILE A O 1
ATOM 753 N N . ASN A 1 89 ? 15.660 -8.746 -7.264 1.00 84.00 89 ASN A N 1
ATOM 754 C CA . ASN A 1 89 ? 15.553 -7.351 -6.869 1.00 84.00 89 ASN A CA 1
ATOM 755 C C . ASN A 1 89 ? 14.982 -6.579 -8.068 1.00 84.00 89 ASN A C 1
ATOM 757 O O . ASN A 1 89 ? 15.618 -6.500 -9.128 1.00 84.00 89 ASN A O 1
ATOM 761 N N . VAL A 1 90 ? 13.747 -6.092 -7.933 1.00 82.00 90 VAL A N 1
ATOM 762 C CA . VAL A 1 90 ? 13.043 -5.402 -9.023 1.00 82.00 90 VAL A CA 1
ATOM 763 C C . VAL A 1 90 ? 13.616 -4.004 -9.226 1.00 82.00 90 VAL A C 1
ATOM 765 O O . VAL A 1 90 ? 13.837 -3.625 -10.374 1.00 82.00 90 VAL A O 1
ATOM 768 N N . PHE A 1 91 ? 13.902 -3.269 -8.149 1.00 81.25 91 PHE A N 1
ATOM 769 C CA . PHE A 1 91 ? 14.360 -1.877 -8.188 1.00 81.25 91 PHE A CA 1
ATOM 770 C C . PHE A 1 91 ? 15.674 -1.703 -7.403 1.00 81.25 91 PHE A C 1
ATOM 772 O O . PHE A 1 91 ? 15.690 -1.042 -6.368 1.00 81.25 91 PHE A O 1
ATOM 779 N N . PRO A 1 92 ? 16.796 -2.281 -7.866 1.00 76.25 92 PRO A N 1
ATOM 780 C CA . PRO A 1 92 ? 18.035 -2.267 -7.101 1.00 76.25 92 PRO A CA 1
ATOM 781 C C . PRO A 1 92 ? 18.639 -0.865 -7.013 1.00 76.25 92 PRO A C 1
ATOM 783 O O . PRO A 1 92 ? 18.698 -0.146 -8.015 1.00 76.25 92 PRO A O 1
ATOM 786 N N . ASN A 1 93 ? 19.174 -0.548 -5.828 1.00 66.69 93 ASN A N 1
ATOM 787 C CA . ASN A 1 93 ? 20.108 0.550 -5.561 1.00 66.69 93 ASN A CA 1
ATOM 788 C C . ASN A 1 93 ? 19.686 1.905 -6.147 1.00 66.69 93 ASN A C 1
ATOM 790 O O . ASN A 1 93 ? 20.500 2.602 -6.758 1.00 66.69 93 ASN A O 1
ATOM 794 N N . GLN A 1 94 ? 18.422 2.291 -5.974 1.00 67.56 94 GLN A N 1
ATOM 795 C CA . GLN A 1 94 ? 18.046 3.681 -6.197 1.00 67.56 94 GLN A CA 1
ATOM 796 C C . GLN A 1 94 ? 18.543 4.471 -4.984 1.00 67.56 94 GLN A C 1
ATOM 798 O O . GLN A 1 94 ? 17.986 4.351 -3.899 1.00 67.56 94 GLN A O 1
ATOM 803 N N . THR A 1 95 ? 19.612 5.256 -5.136 1.00 60.62 95 THR A N 1
ATOM 804 C CA . THR A 1 95 ? 20.037 6.219 -4.110 1.00 60.62 95 THR A CA 1
ATOM 805 C C . THR A 1 95 ? 19.017 7.353 -4.048 1.00 60.62 95 THR A C 1
ATOM 807 O O . THR A 1 95 ? 19.187 8.432 -4.614 1.00 60.62 95 THR A O 1
ATOM 810 N N . VAL A 1 96 ? 17.887 7.080 -3.403 1.00 58.62 96 VAL A N 1
ATOM 811 C CA . VAL A 1 96 ? 16.834 8.060 -3.173 1.00 58.62 96 VAL A CA 1
ATOM 812 C C . VAL A 1 96 ? 17.210 8.820 -1.904 1.00 58.62 96 VAL A C 1
ATOM 814 O O . VAL A 1 96 ? 17.084 8.300 -0.800 1.00 58.62 96 VAL A O 1
ATOM 817 N N . ASN A 1 97 ? 17.708 10.053 -2.044 1.00 61.97 97 ASN A N 1
ATOM 818 C CA . ASN A 1 97 ? 17.763 10.970 -0.901 1.00 61.97 97 ASN A CA 1
ATOM 819 C C . ASN A 1 97 ? 16.341 11.135 -0.342 1.00 61.97 97 ASN A C 1
ATOM 821 O O . ASN A 1 97 ? 15.397 11.201 -1.123 1.00 61.97 97 ASN A O 1
ATOM 825 N N . GLU A 1 98 ? 16.183 11.256 0.977 1.00 59.84 98 GLU A N 1
ATOM 826 C CA . GLU A 1 98 ? 14.872 11.285 1.662 1.00 59.84 98 GLU A CA 1
ATOM 827 C C . GLU A 1 98 ? 13.885 12.341 1.123 1.00 59.84 98 GLU A C 1
ATOM 829 O O . GLU A 1 98 ? 12.674 12.204 1.281 1.00 59.84 98 GLU A O 1
ATOM 834 N N . LEU A 1 99 ? 14.389 13.387 0.462 1.00 59.00 99 LEU A N 1
ATOM 835 C CA . LEU A 1 99 ? 13.589 14.456 -0.146 1.00 59.00 99 LEU A CA 1
ATOM 836 C C . LEU A 1 99 ? 13.002 14.092 -1.521 1.00 59.00 99 LEU A C 1
ATOM 838 O O . LEU A 1 99 ? 12.131 14.796 -2.027 1.00 59.00 99 LEU A O 1
ATOM 842 N N . ASN A 1 100 ? 13.467 13.009 -2.137 1.00 69.38 100 ASN A N 1
ATOM 843 C CA . ASN A 1 100 ? 13.112 12.637 -3.496 1.00 69.38 100 ASN A CA 1
ATOM 844 C C . ASN A 1 100 ? 11.900 11.696 -3.484 1.00 69.38 100 ASN A C 1
ATOM 846 O O . ASN A 1 100 ? 11.971 10.558 -3.022 1.00 69.38 100 ASN A O 1
ATOM 850 N N . MET A 1 101 ? 10.768 12.146 -4.028 1.00 82.06 101 MET A N 1
ATOM 851 C CA . MET A 1 101 ? 9.545 11.339 -4.083 1.00 82.06 101 MET A CA 1
ATOM 852 C C . MET A 1 101 ? 9.638 10.262 -5.174 1.00 82.06 101 MET A C 1
ATOM 854 O O . MET A 1 101 ? 9.177 10.480 -6.294 1.00 82.06 101 MET A O 1
ATOM 858 N N . PHE A 1 102 ? 10.208 9.093 -4.865 1.00 89.94 102 PHE A N 1
ATOM 859 C CA . PHE A 1 102 ? 10.118 7.915 -5.737 1.00 89.94 102 PHE A CA 1
ATOM 860 C C . PHE A 1 102 ? 8.836 7.126 -5.451 1.00 89.94 102 PHE A C 1
ATOM 862 O O . PHE A 1 102 ? 8.697 6.481 -4.411 1.00 89.94 102 PHE A O 1
ATOM 869 N N . SER A 1 103 ? 7.877 7.209 -6.369 1.00 94.06 103 SER A N 1
ATOM 870 C CA . SER A 1 103 ? 6.545 6.623 -6.222 1.00 94.06 103 SER A CA 1
ATOM 871 C C . SER A 1 103 ? 6.306 5.526 -7.251 1.00 94.06 103 SER A C 1
ATOM 873 O O . SER A 1 103 ? 6.653 5.670 -8.421 1.00 94.06 103 SER A O 1
ATOM 875 N N . ILE A 1 104 ? 5.666 4.437 -6.839 1.00 95.88 104 ILE A N 1
ATOM 876 C CA . ILE A 1 104 ? 5.305 3.318 -7.706 1.00 95.88 104 ILE A CA 1
ATOM 877 C C . ILE A 1 104 ? 3.817 3.024 -7.548 1.00 95.88 104 ILE A C 1
ATOM 879 O O . ILE A 1 104 ? 3.333 2.788 -6.446 1.00 95.88 104 ILE A O 1
ATOM 883 N N . GLY A 1 105 ? 3.089 3.009 -8.662 1.00 97.81 105 GLY A N 1
ATOM 884 C CA . GLY A 1 105 ? 1.661 2.723 -8.726 1.00 97.81 105 GLY A CA 1
ATOM 885 C C . GLY A 1 105 ? 1.350 1.505 -9.594 1.00 97.81 105 GLY A C 1
ATOM 886 O O . GLY A 1 105 ? 1.890 1.363 -10.690 1.00 97.81 105 GLY A O 1
ATOM 887 N N . PHE A 1 106 ? 0.428 0.650 -9.155 1.00 98.25 106 PHE A N 1
ATOM 888 C CA . PHE A 1 106 ? -0.032 -0.525 -9.902 1.00 98.25 106 PHE A CA 1
ATOM 889 C C . PHE A 1 106 ? -1.512 -0.422 -10.280 1.00 98.25 106 PHE A C 1
ATOM 891 O O . PHE A 1 106 ? -2.360 -0.133 -9.436 1.00 98.25 106 PHE A O 1
ATOM 898 N N . PHE A 1 107 ? -1.843 -0.732 -11.538 1.00 98.00 107 PHE A N 1
ATOM 899 C CA . PHE A 1 107 ? -3.204 -0.635 -12.085 1.00 98.00 107 PHE A CA 1
ATOM 900 C C . PHE A 1 107 ? -3.565 -1.859 -12.935 1.00 98.00 107 PHE A C 1
ATOM 902 O O . PHE A 1 107 ? -2.707 -2.471 -13.571 1.00 98.00 107 PHE A O 1
ATOM 909 N N . TYR A 1 108 ? -4.838 -2.263 -12.932 1.00 97.25 108 TYR A N 1
ATOM 910 C CA . TYR A 1 108 ? -5.378 -3.415 -13.680 1.00 97.25 108 TYR A CA 1
ATOM 911 C C . TYR A 1 108 ? -4.562 -4.712 -13.500 1.00 97.25 108 TYR A C 1
ATOM 913 O O . TYR A 1 108 ? -4.498 -5.592 -14.368 1.00 97.25 108 TYR A O 1
ATOM 921 N N . SER A 1 109 ? -3.922 -4.818 -12.339 1.00 97.50 109 SER A N 1
ATOM 922 C CA . SER A 1 109 ? -2.915 -5.817 -12.002 1.00 97.50 109 SER A CA 1
ATOM 923 C C . SER A 1 109 ? -3.474 -6.848 -11.026 1.00 97.50 109 SER A C 1
ATOM 925 O O . SER A 1 109 ? -4.580 -6.702 -10.511 1.00 97.50 109 SER A O 1
ATOM 927 N N . ASN A 1 110 ? -2.735 -7.921 -10.779 1.00 97.38 110 ASN A N 1
ATOM 928 C CA . ASN A 1 110 ? -2.991 -8.813 -9.658 1.00 97.38 110 ASN A CA 1
ATOM 929 C C . ASN A 1 110 ? -1.858 -8.625 -8.649 1.00 97.38 110 ASN A C 1
ATOM 931 O O . ASN A 1 110 ? -0.694 -8.821 -9.001 1.00 97.38 110 ASN A O 1
ATOM 935 N N . PHE A 1 111 ? -2.195 -8.302 -7.404 1.00 96.38 111 PHE A N 1
ATOM 936 C CA . PHE A 1 111 ? -1.239 -8.362 -6.310 1.00 96.38 111 PHE A CA 1
ATOM 937 C C . PHE A 1 111 ? -1.075 -9.823 -5.903 1.00 96.38 111 PHE A C 1
ATOM 939 O O . PHE A 1 111 ? -1.801 -10.370 -5.074 1.00 96.38 111 PHE A O 1
ATOM 946 N N . LYS A 1 112 ? -0.182 -10.495 -6.622 1.00 94.44 112 LYS A N 1
ATOM 947 C CA . LYS A 1 112 ? 0.130 -11.903 -6.443 1.00 94.44 112 LYS A CA 1
ATOM 948 C C . LYS A 1 112 ? 1.635 -12.051 -6.387 1.00 94.44 112 LYS A C 1
ATOM 950 O O . LYS A 1 112 ? 2.340 -11.476 -7.205 1.00 94.44 112 LYS A O 1
ATOM 955 N N . VAL A 1 113 ? 2.096 -12.882 -5.475 1.00 92.06 113 VAL A N 1
ATOM 956 C CA . VAL A 1 113 ? 3.509 -13.185 -5.301 1.00 92.06 113 VAL A CA 1
ATOM 957 C C . VAL A 1 113 ? 3.762 -14.617 -5.768 1.00 92.06 113 VAL A C 1
ATOM 959 O O . VAL A 1 113 ? 2.912 -15.494 -5.574 1.00 92.06 113 VAL A O 1
ATOM 962 N N . ILE A 1 114 ? 4.879 -14.840 -6.451 1.00 91.75 114 ILE A N 1
ATOM 963 C CA . ILE A 1 114 ? 5.349 -16.157 -6.878 1.00 91.75 114 ILE A CA 1
ATOM 964 C C . ILE A 1 114 ? 6.830 -16.312 -6.523 1.00 91.75 114 ILE A C 1
ATOM 966 O O . ILE A 1 114 ? 7.542 -15.327 -6.374 1.00 91.75 114 ILE A O 1
ATOM 970 N N . SER A 1 115 ? 7.292 -17.550 -6.402 1.00 87.00 115 SER A N 1
ATOM 971 C CA . SER A 1 115 ? 8.714 -17.876 -6.290 1.00 87.00 115 SER A CA 1
ATOM 972 C C . SER A 1 115 ? 8.993 -19.085 -7.173 1.00 87.00 115 SER A C 1
ATOM 974 O O . SER A 1 115 ? 8.284 -20.097 -7.095 1.00 87.00 115 SER A O 1
ATOM 976 N N . ASN A 1 116 ? 9.978 -18.958 -8.062 1.00 80.19 116 ASN A N 1
ATOM 977 C CA . ASN A 1 116 ? 10.382 -19.988 -9.025 1.00 80.19 116 ASN A CA 1
ATOM 978 C C . ASN A 1 116 ? 9.197 -20.500 -9.861 1.00 80.19 116 ASN A C 1
ATOM 980 O O . ASN A 1 116 ? 9.003 -21.701 -10.039 1.00 80.19 116 ASN A O 1
ATOM 984 N N . GLY A 1 117 ? 8.322 -19.588 -10.298 1.00 77.50 117 GLY A N 1
ATOM 985 C CA . GLY A 1 117 ? 7.101 -19.924 -11.041 1.00 77.50 117 GLY A CA 1
ATOM 986 C C . GLY A 1 117 ? 5.989 -20.602 -10.221 1.00 77.50 117 GLY A C 1
ATOM 987 O O . GLY A 1 117 ? 4.870 -20.761 -10.719 1.00 77.50 117 GLY A O 1
ATOM 988 N N . SER A 1 118 ? 6.242 -20.956 -8.958 1.00 79.19 118 SER A N 1
ATOM 989 C CA . SER A 1 118 ? 5.272 -21.575 -8.052 1.00 79.19 118 SER A CA 1
ATOM 990 C C . SER A 1 118 ? 4.536 -20.530 -7.200 1.00 79.19 118 SER A C 1
ATOM 992 O O . SER A 1 118 ? 5.016 -19.419 -6.980 1.00 79.19 118 SER A O 1
ATOM 994 N N . LYS A 1 119 ? 3.333 -20.865 -6.711 1.00 72.94 119 LYS A N 1
ATOM 995 C CA . LYS A 1 119 ? 2.526 -19.978 -5.843 1.00 72.94 119 LYS A CA 1
ATOM 996 C C . LYS A 1 119 ? 2.942 -20.021 -4.364 1.00 72.94 119 LYS A C 1
ATOM 998 O O . LYS A 1 119 ? 2.202 -19.512 -3.526 1.00 72.94 119 LYS A O 1
ATOM 1003 N N . LEU A 1 120 ? 4.033 -20.699 -4.023 1.00 71.31 120 LEU A N 1
ATOM 1004 C CA . LEU A 1 120 ? 4.367 -20.955 -2.630 1.00 71.31 120 LEU A CA 1
ATOM 1005 C C . LEU A 1 120 ? 5.144 -19.775 -2.042 1.00 71.31 120 LEU A C 1
ATOM 1007 O O . LEU A 1 120 ? 6.147 -19.336 -2.597 1.00 71.31 120 LEU A O 1
ATOM 1011 N N . CYS A 1 121 ? 4.667 -19.290 -0.897 1.00 80.06 121 CYS A N 1
ATOM 1012 C CA . CYS A 1 121 ? 5.428 -18.438 0.009 1.00 80.06 121 CYS A CA 1
ATOM 1013 C C . CYS A 1 121 ? 6.354 -19.364 0.808 1.00 80.06 121 CYS A C 1
ATOM 1015 O O . CYS A 1 121 ? 6.008 -19.791 1.907 1.00 80.06 121 CYS A O 1
ATOM 1017 N N . LEU A 1 122 ? 7.442 -19.825 0.186 1.00 67.62 122 LEU A N 1
ATOM 1018 C CA . LEU A 1 122 ? 8.375 -20.736 0.845 1.00 67.62 122 LEU A CA 1
ATOM 1019 C C . LEU A 1 122 ? 9.206 -19.941 1.853 1.00 67.62 122 LEU A C 1
ATOM 1021 O O . LEU A 1 122 ? 9.966 -19.060 1.473 1.00 67.62 122 LEU A O 1
ATOM 1025 N N . THR A 1 123 ? 9.084 -20.294 3.130 1.00 61.38 123 THR A N 1
ATOM 1026 C CA . THR A 1 123 ? 9.850 -19.727 4.256 1.00 61.38 123 THR A CA 1
ATOM 1027 C C . THR A 1 123 ? 11.343 -20.049 4.204 1.00 61.38 123 THR A C 1
ATOM 1029 O O . THR A 1 123 ? 12.113 -19.502 4.977 1.00 61.38 123 THR A O 1
ATOM 1032 N N . ASN A 1 124 ? 11.763 -20.952 3.314 1.00 62.50 124 ASN A N 1
ATOM 1033 C CA . ASN A 1 124 ? 13.134 -21.457 3.275 1.00 62.50 124 ASN A CA 1
ATOM 1034 C C . ASN A 1 124 ? 14.030 -20.702 2.282 1.00 62.50 124 ASN A C 1
ATOM 1036 O O . ASN A 1 124 ? 15.161 -21.137 2.059 1.00 6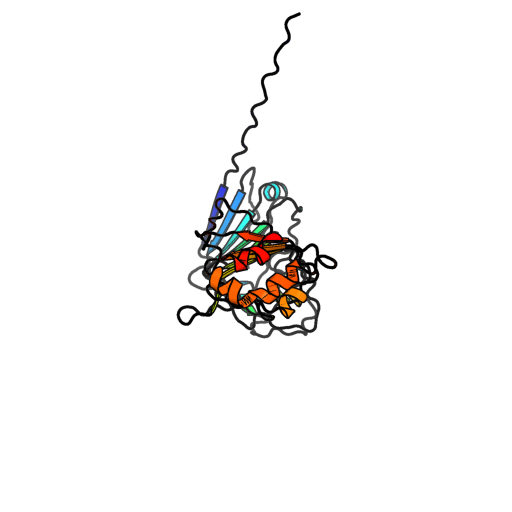2.50 124 ASN A O 1
ATOM 1040 N N . SER A 1 125 ? 13.560 -19.616 1.650 1.00 62.88 125 SER A N 1
ATOM 1041 C CA . SER A 1 125 ? 14.481 -18.789 0.869 1.00 62.88 125 SER A CA 1
ATOM 1042 C C . SER A 1 125 ? 15.424 -18.079 1.837 1.00 62.88 125 SER A C 1
ATOM 1044 O O . SER A 1 125 ? 15.018 -17.239 2.632 1.00 62.88 125 SER A O 1
ATOM 1046 N N . THR A 1 126 ? 16.707 -18.426 1.773 1.00 63.53 126 THR A N 1
ATOM 1047 C CA . THR A 1 126 ? 17.767 -17.785 2.566 1.00 63.53 126 THR A CA 1
ATOM 1048 C C . THR A 1 126 ? 17.967 -16.314 2.204 1.00 63.53 126 THR A C 1
ATOM 1050 O O . THR A 1 126 ? 18.637 -15.589 2.932 1.00 63.53 126 THR A O 1
ATOM 1053 N N . GLN A 1 127 ? 17.393 -15.871 1.085 1.00 71.56 127 GLN A N 1
ATOM 1054 C CA . GLN A 1 127 ? 17.420 -14.491 0.633 1.00 71.56 127 GLN A CA 1
ATOM 1055 C C . GLN A 1 127 ? 16.029 -13.878 0.788 1.00 71.56 127 GLN A C 1
ATOM 1057 O O . GLN A 1 127 ? 15.046 -14.372 0.228 1.00 71.56 127 GLN A O 1
ATOM 1062 N N . SER A 1 128 ? 15.969 -12.809 1.578 1.00 77.44 128 SER A N 1
ATOM 1063 C CA . SER A 1 128 ? 14.831 -11.899 1.633 1.00 77.44 128 SER A CA 1
ATOM 1064 C C . SER A 1 128 ? 14.856 -11.016 0.387 1.00 77.44 128 SER A C 1
ATOM 1066 O O . SER A 1 128 ? 15.908 -10.457 0.082 1.00 77.44 128 SER A O 1
ATOM 1068 N N . PRO A 1 129 ? 13.747 -10.903 -0.353 1.00 84.56 129 PRO A N 1
ATOM 1069 C CA . PRO A 1 129 ? 13.750 -10.144 -1.588 1.00 84.56 129 PRO A CA 1
ATOM 1070 C C . PRO A 1 129 ? 13.560 -8.657 -1.347 1.00 84.56 129 PRO A C 1
ATOM 1072 O O . PRO A 1 129 ? 12.662 -8.242 -0.622 1.00 84.56 129 PRO A O 1
ATOM 1075 N N . ASP A 1 130 ? 14.354 -7.866 -2.053 1.00 88.56 130 ASP A N 1
ATOM 1076 C CA . ASP A 1 130 ? 14.378 -6.411 -1.950 1.00 88.56 130 ASP A CA 1
ATOM 1077 C C . ASP A 1 130 ? 13.478 -5.785 -3.033 1.00 88.56 130 ASP A C 1
ATOM 1079 O O . ASP A 1 130 ? 13.927 -5.027 -3.890 1.00 88.56 130 ASP A O 1
ATOM 1083 N N . ILE A 1 131 ? 12.193 -6.159 -3.077 1.00 91.12 131 ILE A N 1
ATOM 1084 C CA . ILE A 1 131 ? 11.300 -5.734 -4.174 1.00 91.12 131 ILE A CA 1
ATOM 1085 C C . ILE A 1 131 ? 11.014 -4.235 -4.122 1.00 91.12 131 ILE A C 1
ATOM 1087 O O . ILE A 1 131 ? 11.012 -3.597 -5.166 1.00 91.12 131 ILE A O 1
ATOM 1091 N N . PHE A 1 132 ? 10.756 -3.682 -2.937 1.00 92.50 132 PHE A N 1
ATOM 1092 C CA . PHE A 1 132 ? 10.417 -2.268 -2.735 1.00 92.50 132 PHE A CA 1
ATOM 1093 C C . PHE A 1 132 ? 11.445 -1.562 -1.846 1.00 92.50 132 PHE A C 1
ATOM 1095 O O . PHE A 1 132 ? 11.093 -0.741 -0.996 1.00 92.50 132 PHE A O 1
ATOM 1102 N N . GLN A 1 133 ? 12.718 -1.917 -2.011 1.00 88.81 133 GLN A N 1
ATOM 1103 C CA . GLN A 1 133 ? 13.808 -1.237 -1.326 1.00 88.81 133 GLN A CA 1
ATOM 1104 C C . GLN A 1 133 ? 13.875 0.225 -1.796 1.00 88.81 133 GLN A C 1
ATOM 1106 O O . GLN A 1 133 ? 13.821 0.497 -2.994 1.00 88.81 133 GLN A O 1
ATOM 1111 N N . ASP A 1 134 ? 13.932 1.157 -0.843 1.00 83.94 134 ASP A N 1
ATOM 1112 C CA . ASP A 1 134 ? 14.067 2.603 -1.077 1.00 83.94 134 ASP A CA 1
ATOM 1113 C C . ASP A 1 134 ? 12.955 3.242 -1.941 1.00 83.94 134 ASP A C 1
ATOM 1115 O O . ASP A 1 134 ? 13.167 4.230 -2.648 1.00 83.94 134 ASP A O 1
ATOM 1119 N N . VAL A 1 135 ? 11.731 2.704 -1.875 1.00 90.69 135 VAL A N 1
ATOM 1120 C CA . VAL A 1 135 ? 10.557 3.289 -2.542 1.00 90.69 135 VAL A CA 1
ATOM 1121 C C . VAL A 1 135 ? 9.756 4.134 -1.559 1.00 90.69 135 VAL A C 1
ATOM 1123 O O . VAL A 1 135 ? 9.109 3.604 -0.663 1.00 90.69 135 VAL A O 1
ATOM 1126 N N . HIS A 1 136 ? 9.712 5.450 -1.770 1.00 93.19 136 HIS A N 1
ATOM 1127 C CA . HIS A 1 136 ? 8.991 6.367 -0.884 1.00 93.19 136 HIS A CA 1
ATOM 1128 C C . HIS A 1 136 ? 7.483 6.073 -0.824 1.00 93.19 136 HIS A C 1
ATOM 1130 O O . HIS A 1 136 ? 6.888 6.058 0.255 1.00 93.19 136 HIS A O 1
ATOM 1136 N N . THR A 1 137 ? 6.838 5.841 -1.972 1.00 95.81 137 THR A N 1
ATOM 1137 C CA . THR A 1 137 ? 5.399 5.533 -2.038 1.00 95.81 137 THR A CA 1
ATOM 1138 C C . THR A 1 137 ? 5.130 4.313 -2.904 1.00 95.81 137 THR A C 1
ATOM 1140 O O . THR A 1 137 ? 5.531 4.273 -4.063 1.00 95.81 137 THR A O 1
ATOM 1143 N N . VAL A 1 138 ? 4.384 3.344 -2.376 1.00 97.62 138 VAL A N 1
ATOM 1144 C CA . VAL A 1 138 ? 3.881 2.188 -3.128 1.00 97.62 138 VAL A CA 1
ATOM 1145 C C . VAL A 1 138 ? 2.358 2.198 -3.078 1.00 97.62 138 VAL A C 1
ATOM 1147 O O . VAL A 1 138 ? 1.762 2.147 -2.006 1.00 97.62 138 VAL A O 1
ATOM 1150 N N . GLY A 1 139 ? 1.711 2.253 -4.239 1.00 98.25 139 GLY A N 1
ATOM 1151 C CA . GLY A 1 139 ? 0.260 2.319 -4.360 1.00 98.25 139 GLY A CA 1
ATOM 1152 C C . GLY A 1 139 ? -0.318 1.220 -5.243 1.00 98.25 139 GLY A C 1
ATOM 1153 O O . GLY A 1 139 ? 0.141 0.974 -6.357 1.00 98.25 139 GLY A O 1
ATOM 1154 N N . PHE A 1 140 ? -1.391 0.589 -4.780 1.00 98.50 140 PHE A N 1
ATOM 1155 C CA . PHE A 1 140 ? -2.171 -0.380 -5.543 1.00 98.50 140 PHE A CA 1
ATOM 1156 C C . PHE A 1 140 ? -3.560 0.194 -5.819 1.00 98.50 140 PHE A C 1
ATOM 1158 O O . PHE A 1 140 ? -4.383 0.310 -4.914 1.00 98.50 140 PHE A O 1
ATOM 1165 N N . GLY A 1 141 ? -3.822 0.582 -7.069 1.00 98.06 141 GLY A N 1
ATOM 1166 C CA . GLY A 1 141 ? -5.059 1.258 -7.460 1.00 98.06 141 GLY A CA 1
ATOM 1167 C C . GLY A 1 141 ? -6.315 0.378 -7.374 1.00 98.06 141 GLY A C 1
ATOM 1168 O O . GLY A 1 141 ? -6.248 -0.845 -7.268 1.00 98.06 141 GLY A O 1
ATOM 1169 N N . PHE A 1 142 ? -7.493 0.997 -7.513 1.00 97.19 142 PHE A N 1
ATOM 1170 C CA . PHE A 1 142 ? -8.817 0.354 -7.378 1.00 97.19 142 PHE A CA 1
ATOM 1171 C C . PHE A 1 142 ? -9.077 -0.839 -8.322 1.00 97.19 142 PHE A C 1
ATOM 1173 O O . PHE A 1 142 ? -10.015 -1.622 -8.121 1.00 97.19 142 PHE A O 1
ATOM 1180 N N . SER A 1 143 ? -8.283 -0.937 -9.390 1.00 97.25 143 SER A N 1
ATOM 1181 C CA . SER A 1 143 ? -8.336 -1.973 -10.421 1.00 97.25 143 SER A CA 1
ATOM 1182 C C . SER A 1 143 ? -7.408 -3.162 -10.142 1.00 97.25 143 SER A C 1
ATOM 1184 O O . SER A 1 143 ? -7.405 -4.125 -10.915 1.00 97.25 143 SER A O 1
ATOM 1186 N N . VAL A 1 144 ? -6.631 -3.122 -9.054 1.00 98.25 144 VAL A N 1
ATOM 1187 C CA . VAL A 1 144 ? -5.794 -4.237 -8.606 1.00 98.25 144 VAL A CA 1
ATOM 1188 C C . VAL A 1 144 ? -6.655 -5.313 -7.945 1.00 98.25 144 VAL A C 1
ATOM 1190 O O . VAL A 1 144 ? -7.548 -5.031 -7.148 1.00 98.25 144 VAL A O 1
ATOM 1193 N N . ARG A 1 145 ? -6.389 -6.574 -8.295 1.00 98.00 145 ARG A N 1
ATOM 1194 C CA . ARG A 1 145 ? -7.004 -7.752 -7.673 1.00 98.00 145 ARG A CA 1
ATOM 1195 C C . ARG A 1 145 ? -6.100 -8.305 -6.576 1.00 98.00 145 ARG A C 1
ATOM 1197 O O . ARG A 1 145 ? -4.936 -8.592 -6.853 1.00 98.00 145 ARG A O 1
ATOM 1204 N N . TYR A 1 146 ? -6.646 -8.515 -5.385 1.00 97.56 146 TYR A N 1
ATOM 1205 C CA . TYR A 1 146 ? -5.928 -9.006 -4.206 1.00 97.56 146 TYR A CA 1
ATOM 1206 C C . TYR A 1 146 ? -6.273 -10.462 -3.873 1.00 97.56 146 TYR A C 1
ATOM 1208 O O . TYR A 1 146 ? -7.201 -11.055 -4.432 1.00 97.56 146 TYR A O 1
ATOM 1216 N N . SER A 1 147 ? -5.502 -11.046 -2.956 1.00 94.62 147 SER A N 1
ATOM 1217 C CA . SER A 1 147 ? -5.751 -12.367 -2.385 1.00 94.62 147 SER A CA 1
ATOM 1218 C C . SER A 1 147 ? -5.698 -12.321 -0.859 1.00 94.62 147 SER A C 1
ATOM 1220 O O . SER A 1 147 ? -4.895 -11.586 -0.287 1.00 94.62 147 SER A O 1
ATOM 1222 N N . ARG A 1 148 ? -6.491 -13.180 -0.204 1.00 94.19 148 ARG A N 1
ATOM 1223 C CA . ARG A 1 148 ? -6.456 -13.394 1.257 1.00 94.19 148 ARG A CA 1
ATOM 1224 C C . ARG A 1 148 ? -5.191 -14.098 1.753 1.00 94.19 148 ARG A C 1
ATOM 1226 O O . ARG A 1 148 ? -4.957 -14.155 2.949 1.00 94.19 148 ARG A O 1
ATOM 1233 N N . LYS A 1 149 ? -4.424 -14.711 0.848 1.00 93.69 149 LYS A N 1
ATOM 1234 C CA . LYS A 1 149 ? -3.206 -15.473 1.162 1.00 93.69 149 LYS A CA 1
ATOM 1235 C C . LYS A 1 149 ? -2.016 -14.884 0.416 1.00 93.69 149 LYS A C 1
ATOM 1237 O O . LYS A 1 149 ? -1.334 -15.577 -0.337 1.00 93.69 149 LYS A O 1
ATOM 1242 N N . THR A 1 150 ? -1.834 -13.578 0.553 1.00 94.62 150 THR A N 1
ATOM 1243 C CA . THR A 1 150 ? -0.712 -12.869 -0.053 1.00 94.62 150 THR A CA 1
ATOM 1244 C C . THR A 1 150 ? 0.553 -13.149 0.752 1.00 94.62 150 THR A C 1
ATOM 1246 O O . THR A 1 150 ? 0.541 -13.111 1.979 1.00 94.62 150 THR A O 1
ATOM 1249 N N . CYS A 1 151 ? 1.643 -13.474 0.061 1.00 94.38 151 CYS A N 1
ATOM 1250 C CA . CYS A 1 151 ? 2.934 -13.696 0.700 1.00 94.38 151 CYS A CA 1
ATOM 1251 C C . CYS A 1 151 ? 3.515 -12.346 1.137 1.00 94.38 151 CYS A C 1
ATOM 1253 O O . CYS A 1 151 ? 3.712 -11.489 0.272 1.00 94.38 151 CYS A O 1
ATOM 1255 N N . PRO A 1 152 ? 3.794 -12.134 2.431 1.00 94.62 152 PRO A N 1
ATOM 1256 C CA . PRO A 1 152 ? 4.245 -10.833 2.908 1.00 94.62 152 PRO A CA 1
ATOM 1257 C C . PRO A 1 152 ? 5.725 -10.564 2.589 1.00 94.62 152 PRO A C 1
ATOM 1259 O O . PRO A 1 152 ? 6.147 -9.417 2.669 1.00 94.62 152 PRO A O 1
ATOM 1262 N N . LEU A 1 153 ? 6.485 -11.572 2.126 1.00 93.56 153 LEU A N 1
ATOM 1263 C CA . LEU A 1 153 ? 7.886 -11.426 1.689 1.00 93.56 153 LEU A CA 1
ATOM 1264 C C . LEU A 1 153 ? 8.092 -10.352 0.616 1.00 93.56 153 LEU A C 1
ATOM 1266 O O . LEU A 1 153 ? 9.196 -9.856 0.458 1.00 93.56 153 LEU A O 1
ATOM 1270 N N . VAL A 1 154 ? 7.044 -9.964 -0.113 1.00 93.88 154 VAL A N 1
ATOM 1271 C CA . VAL A 1 154 ? 7.112 -8.855 -1.077 1.00 93.88 154 VAL A CA 1
ATOM 1272 C C . VAL A 1 154 ? 7.491 -7.512 -0.429 1.00 93.88 154 VAL A C 1
ATOM 1274 O O . VAL A 1 154 ? 7.943 -6.611 -1.127 1.00 93.88 154 VAL A O 1
ATOM 1277 N N . PHE A 1 155 ? 7.323 -7.383 0.889 1.00 95.44 155 PHE A N 1
ATOM 1278 C CA . PHE A 1 155 ? 7.706 -6.209 1.677 1.00 95.44 155 PHE A CA 1
ATOM 1279 C C . PHE A 1 155 ? 8.967 -6.430 2.522 1.00 95.44 155 PHE A C 1
ATOM 1281 O O . PHE A 1 155 ? 9.296 -5.579 3.351 1.00 95.44 155 PHE A O 1
ATOM 1288 N N . SER A 1 156 ? 9.676 -7.547 2.341 1.00 93.88 156 SER A N 1
ATOM 1289 C CA . SER A 1 156 ? 10.934 -7.773 3.048 1.00 93.88 156 SER A CA 1
ATOM 1290 C C . SER A 1 156 ? 11.953 -6.679 2.727 1.00 93.88 156 SER A C 1
ATOM 1292 O O . SER A 1 156 ? 12.029 -6.216 1.590 1.00 93.88 156 SER A O 1
ATOM 1294 N N . ASN A 1 157 ? 12.715 -6.260 3.742 1.00 93.38 157 ASN A N 1
ATOM 1295 C CA . ASN A 1 157 ? 13.752 -5.223 3.653 1.00 93.38 157 ASN A CA 1
ATOM 1296 C C . ASN A 1 157 ? 13.282 -3.905 3.009 1.00 93.38 157 ASN A C 1
ATOM 1298 O O . ASN A 1 157 ? 14.080 -3.154 2.442 1.00 93.38 157 ASN A O 1
ATOM 1302 N N . SER A 1 158 ? 11.980 -3.623 3.053 1.00 93.50 158 SER A N 1
ATOM 1303 C CA . SER A 1 158 ? 11.422 -2.427 2.435 1.00 93.50 158 SER A CA 1
ATOM 1304 C C . SER A 1 158 ? 11.508 -1.227 3.376 1.00 93.50 158 SER A C 1
ATOM 1306 O O . SER A 1 158 ? 11.413 -1.364 4.594 1.00 93.50 158 SER A O 1
ATOM 1308 N N . LYS A 1 159 ? 11.680 -0.034 2.802 1.00 93.38 159 LYS A N 1
ATOM 1309 C CA . LYS A 1 159 ? 11.602 1.252 3.507 1.00 93.38 159 LYS A CA 1
ATOM 1310 C C . LYS A 1 159 ? 10.612 2.135 2.767 1.00 93.38 159 LYS A C 1
ATOM 1312 O O . LYS A 1 159 ? 10.988 2.850 1.842 1.00 93.38 159 LYS A O 1
ATOM 1317 N N . ILE A 1 160 ? 9.338 2.018 3.129 1.00 95.25 160 ILE A N 1
ATOM 1318 C CA . ILE A 1 160 ? 8.233 2.662 2.417 1.00 95.25 160 ILE A CA 1
ATOM 1319 C C . ILE A 1 160 ? 7.590 3.697 3.330 1.00 95.25 160 ILE A C 1
ATOM 1321 O O . ILE A 1 160 ? 7.004 3.365 4.357 1.00 95.25 160 ILE A O 1
ATOM 1325 N N . SER A 1 161 ? 7.624 4.966 2.938 1.00 95.50 161 SER A N 1
ATOM 1326 C CA . SER A 1 161 ? 6.959 6.012 3.719 1.00 95.50 161 SER A CA 1
ATOM 1327 C C . SER A 1 161 ? 5.437 5.901 3.620 1.00 95.50 161 SER A C 1
ATOM 1329 O O . SER A 1 161 ? 4.750 6.025 4.631 1.00 95.50 161 SER A O 1
ATOM 1331 N N . PHE A 1 162 ? 4.905 5.618 2.426 1.00 97.00 162 PHE A N 1
ATOM 1332 C CA . PHE A 1 162 ? 3.465 5.504 2.185 1.00 97.00 162 PHE A CA 1
ATOM 1333 C C . PHE A 1 162 ? 3.114 4.238 1.403 1.00 97.00 162 PHE A C 1
ATOM 1335 O O . PHE A 1 162 ? 3.422 4.123 0.217 1.00 97.00 162 PHE A O 1
ATOM 1342 N N . LEU A 1 163 ? 2.412 3.306 2.045 1.00 98.38 163 LEU A N 1
ATOM 1343 C CA . LEU A 1 163 ? 1.855 2.123 1.396 1.00 98.38 163 LEU A CA 1
ATOM 1344 C C . LEU A 1 163 ? 0.337 2.249 1.283 1.00 98.38 163 LEU A C 1
ATOM 1346 O O . LEU A 1 163 ? -0.360 2.399 2.285 1.00 98.38 163 LEU A O 1
ATOM 1350 N N . GLN A 1 164 ? -0.178 2.173 0.059 1.00 98.62 164 GLN A N 1
ATOM 1351 C CA . GLN A 1 164 ? -1.578 2.453 -0.235 1.00 98.62 164 GLN A CA 1
ATOM 1352 C C . GLN A 1 164 ? -2.257 1.276 -0.935 1.00 98.62 164 GLN A C 1
ATOM 1354 O O . GLN A 1 164 ? -1.794 0.796 -1.972 1.00 98.62 164 GLN A O 1
ATOM 1359 N N . PHE A 1 165 ? -3.411 0.863 -0.420 1.00 98.56 165 PHE A N 1
ATOM 1360 C CA . PHE A 1 165 ? -4.260 -0.155 -1.028 1.00 98.56 165 PHE A CA 1
ATOM 1361 C C . PHE A 1 165 ? -5.648 0.412 -1.301 1.00 98.56 165 PHE A C 1
ATOM 1363 O O . PHE A 1 165 ? -6.366 0.805 -0.382 1.00 98.56 165 PHE A O 1
ATOM 1370 N N . PHE A 1 166 ? -6.048 0.414 -2.570 1.00 98.44 166 PHE A N 1
ATOM 1371 C CA . PHE A 1 166 ? -7.360 0.879 -3.005 1.00 98.44 166 PHE A CA 1
ATOM 1372 C C . PHE A 1 166 ? -8.223 -0.271 -3.515 1.00 98.44 166 PHE A C 1
ATOM 1374 O O . PHE A 1 166 ? -7.734 -1.255 -4.077 1.00 98.44 166 PHE A O 1
ATOM 1381 N N . GLY A 1 167 ? -9.540 -0.097 -3.406 1.00 96.62 167 GLY A N 1
ATOM 1382 C CA . GLY A 1 167 ? -10.527 -0.980 -4.022 1.00 96.62 167 GLY A CA 1
ATOM 1383 C C . GLY A 1 167 ? -10.690 -2.323 -3.315 1.00 96.62 167 GLY A C 1
ATOM 1384 O O . GLY A 1 167 ? -11.119 -3.289 -3.962 1.00 96.62 167 GLY A O 1
ATOM 1385 N N . LEU A 1 168 ? -10.353 -2.389 -2.024 1.00 98.00 168 LEU A N 1
ATOM 1386 C CA . LEU A 1 168 ? -10.653 -3.534 -1.167 1.00 98.00 168 LEU A CA 1
ATOM 1387 C C . LEU A 1 168 ? -12.165 -3.620 -0.934 1.00 98.00 168 LEU A C 1
ATOM 1389 O O . LEU A 1 168 ? -12.814 -2.601 -0.710 1.00 98.00 168 LEU A O 1
ATOM 1393 N N . SER A 1 169 ? -12.751 -4.817 -1.005 1.00 97.38 169 SER A N 1
ATOM 1394 C CA . SER A 1 169 ? -14.180 -4.988 -0.703 1.00 97.38 169 SER A CA 1
ATOM 1395 C C . SER A 1 169 ? -14.563 -6.410 -0.291 1.00 97.38 169 SER A C 1
ATOM 1397 O O . SER A 1 169 ? -14.085 -7.370 -0.904 1.00 97.38 169 SER A O 1
ATOM 1399 N N . ASN A 1 170 ? -15.449 -6.523 0.710 1.00 94.38 170 ASN A N 1
ATOM 1400 C CA . ASN A 1 170 ? -16.077 -7.769 1.173 1.00 94.38 170 ASN A CA 1
ATOM 1401 C C . ASN A 1 170 ? -17.582 -7.786 0.906 1.00 94.38 170 ASN A C 1
ATOM 1403 O O . ASN A 1 170 ? -18.398 -8.002 1.799 1.00 94.38 170 ASN A O 1
ATOM 1407 N N . THR A 1 171 ? -17.978 -7.531 -0.336 1.00 93.56 171 THR A N 1
ATOM 1408 C CA . THR A 1 171 ? -19.396 -7.573 -0.707 1.00 93.56 171 THR A CA 1
ATOM 1409 C C . THR A 1 171 ? -19.698 -8.749 -1.614 1.00 93.56 171 THR A C 1
ATOM 1411 O O . THR A 1 171 ? -18.811 -9.339 -2.232 1.00 93.56 171 THR A O 1
ATOM 1414 N N . PHE A 1 172 ? -20.980 -9.098 -1.721 1.00 91.50 172 PHE A N 1
ATOM 1415 C CA . PHE A 1 172 ? -21.436 -10.076 -2.705 1.00 91.50 172 PHE A CA 1
ATOM 1416 C C . PHE A 1 172 ? -21.118 -9.634 -4.146 1.00 91.50 172 PHE A C 1
ATOM 1418 O O . PHE A 1 172 ? -20.693 -10.458 -4.950 1.00 91.50 172 PHE A O 1
ATOM 1425 N N . LEU A 1 173 ? -21.259 -8.335 -4.445 1.00 89.25 173 LEU A N 1
ATOM 1426 C CA . LEU A 1 173 ? -21.033 -7.765 -5.780 1.00 89.25 173 LEU A CA 1
ATOM 1427 C C . LEU A 1 173 ? -19.551 -7.724 -6.167 1.00 89.25 173 LEU A C 1
ATOM 1429 O O . LEU A 1 173 ? -19.198 -7.974 -7.318 1.00 89.25 173 LEU A O 1
ATOM 1433 N N . LYS A 1 174 ? -18.671 -7.405 -5.211 1.00 90.12 174 LYS A N 1
ATOM 1434 C CA . LYS A 1 174 ? -17.227 -7.327 -5.437 1.00 90.12 174 LYS A CA 1
ATOM 1435 C C . LYS A 1 174 ? -16.483 -7.900 -4.236 1.00 90.12 174 LYS A C 1
ATOM 1437 O O . LYS A 1 174 ? -16.431 -7.293 -3.171 1.00 90.12 174 LYS A O 1
ATOM 1442 N N . ARG A 1 175 ? -15.846 -9.054 -4.448 1.00 94.88 175 ARG A N 1
ATOM 1443 C CA . ARG A 1 175 ? -14.922 -9.671 -3.489 1.00 94.88 175 ARG A CA 1
ATOM 1444 C C . ARG A 1 175 ? -13.491 -9.397 -3.914 1.00 94.88 175 ARG A C 1
ATOM 1446 O O . ARG A 1 175 ? -12.985 -10.019 -4.844 1.00 94.88 175 ARG A O 1
ATOM 1453 N N . ASN A 1 176 ? -12.846 -8.464 -3.230 1.00 96.75 176 ASN A N 1
ATOM 1454 C CA . ASN A 1 176 ? -11.457 -8.100 -3.465 1.00 96.75 176 ASN A CA 1
ATOM 1455 C C . ASN A 1 176 ? -10.749 -7.947 -2.119 1.00 96.75 176 ASN A C 1
ATOM 1457 O O . ASN A 1 176 ? -10.542 -6.839 -1.634 1.00 96.75 176 ASN A O 1
ATOM 1461 N N . HIS A 1 177 ? -10.469 -9.080 -1.479 1.00 94.56 177 HIS A N 1
ATOM 1462 C CA . HIS A 1 177 ? -9.861 -9.105 -0.154 1.00 94.56 177 HIS A CA 1
ATOM 1463 C C . HIS A 1 177 ? -8.356 -9.201 -0.255 1.00 94.56 177 HIS A C 1
ATOM 1465 O O . HIS A 1 177 ? -7.837 -10.119 -0.896 1.00 94.56 177 HIS A O 1
ATOM 1471 N N . LEU A 1 178 ? -7.692 -8.314 0.467 1.00 97.06 178 LEU A N 1
ATOM 1472 C CA . LEU A 1 178 ? -6.301 -8.465 0.825 1.00 97.06 178 LEU A CA 1
ATOM 1473 C C . LEU A 1 178 ? -6.215 -9.149 2.189 1.00 97.06 178 LEU A C 1
ATOM 1475 O O . LEU A 1 178 ? -6.965 -8.822 3.100 1.00 97.06 178 LEU A O 1
ATOM 1479 N N . GLY A 1 179 ? -5.316 -10.113 2.293 1.00 96.69 179 GLY A N 1
ATOM 1480 C CA . GLY A 1 179 ? -4.899 -10.717 3.545 1.00 96.69 179 GLY A CA 1
ATOM 1481 C C . GLY A 1 179 ? -3.514 -11.313 3.354 1.00 96.69 179 GLY A C 1
ATOM 1482 O O . GLY A 1 179 ? -3.167 -11.749 2.248 1.00 96.69 179 GLY A O 1
ATOM 1483 N N . PHE A 1 180 ? -2.723 -11.302 4.411 1.00 95.94 180 PHE A N 1
ATOM 1484 C CA . PHE A 1 180 ? -1.356 -11.782 4.419 1.00 95.94 180 PHE A CA 1
ATOM 1485 C C . PHE A 1 180 ? -1.258 -13.107 5.165 1.00 95.94 180 PHE A C 1
ATOM 1487 O O . PHE A 1 180 ? -1.987 -13.378 6.119 1.00 95.94 180 PHE A O 1
ATOM 1494 N N . LEU A 1 181 ? -0.360 -13.966 4.691 1.00 93.94 181 LEU A N 1
ATOM 1495 C CA . LEU A 1 181 ? 0.045 -15.149 5.440 1.00 93.94 181 LEU A CA 1
ATOM 1496 C C . LEU A 1 181 ? 0.896 -14.708 6.634 1.00 93.94 181 LEU A C 1
ATOM 1498 O O . LEU A 1 181 ? 1.774 -13.870 6.462 1.00 93.94 181 LEU A O 1
ATOM 1502 N N . SER A 1 182 ? 0.669 -15.300 7.804 1.00 90.62 182 SER A N 1
ATOM 1503 C CA . SER A 1 182 ? 1.576 -15.137 8.944 1.00 90.62 182 SER A CA 1
ATOM 1504 C C . SER A 1 182 ? 2.875 -15.886 8.668 1.00 90.62 182 SER A C 1
ATOM 1506 O O . SER A 1 182 ? 2.840 -17.019 8.171 1.00 90.62 182 SER A O 1
ATOM 1508 N N . LEU A 1 183 ? 4.008 -15.251 8.965 1.00 88.25 183 LEU A N 1
ATOM 1509 C CA . LEU A 1 183 ? 5.319 -15.871 8.847 1.00 88.25 183 LEU A CA 1
ATOM 1510 C C . LEU A 1 183 ? 5.997 -15.943 10.211 1.00 88.25 183 LEU A C 1
ATOM 1512 O O . LEU A 1 183 ? 5.908 -15.033 11.022 1.00 88.25 183 LEU A O 1
ATOM 1516 N N . ASN A 1 184 ? 6.764 -17.007 10.432 1.00 85.25 184 ASN A N 1
ATOM 1517 C CA . ASN A 1 184 ? 7.566 -17.169 11.647 1.00 85.25 184 ASN A CA 1
ATOM 1518 C C . ASN A 1 184 ? 8.952 -16.514 11.503 1.00 85.25 184 ASN A C 1
ATOM 1520 O O . ASN A 1 184 ? 9.951 -17.073 11.951 1.00 85.25 184 ASN A O 1
ATOM 1524 N N . GLN A 1 185 ? 9.038 -15.376 10.810 1.00 86.56 185 GLN A N 1
ATOM 1525 C CA . GLN A 1 185 ? 10.294 -14.660 10.592 1.00 86.56 185 GLN A CA 1
ATOM 1526 C C . GLN A 1 185 ? 10.064 -13.155 10.466 1.00 86.56 185 GLN A C 1
ATOM 1528 O O . GLN A 1 185 ? 9.043 -12.719 9.936 1.00 86.56 185 GLN A O 1
ATOM 1533 N N . SER A 1 186 ? 11.044 -12.366 10.911 1.00 88.31 186 SER A N 1
ATOM 1534 C CA . SER A 1 186 ? 11.027 -10.914 10.726 1.00 88.31 186 SER A CA 1
ATOM 1535 C C . SER A 1 186 ? 11.267 -10.560 9.261 1.00 88.31 186 SER A C 1
ATOM 1537 O O . SER A 1 186 ? 12.177 -11.100 8.631 1.00 88.31 186 SER A O 1
ATOM 1539 N N . LEU A 1 187 ? 10.471 -9.632 8.731 1.00 91.94 187 LEU A N 1
ATOM 1540 C CA . LEU A 1 187 ? 10.619 -9.134 7.363 1.00 91.94 187 LEU A CA 1
ATOM 1541 C C . LEU A 1 187 ? 11.566 -7.941 7.263 1.00 91.94 187 LEU A C 1
ATOM 1543 O O . LEU A 1 187 ? 11.978 -7.614 6.155 1.00 91.94 187 LEU A O 1
ATOM 1547 N N . ASN A 1 188 ? 11.909 -7.299 8.388 1.00 93.75 188 ASN A N 1
ATOM 1548 C CA . ASN A 1 188 ? 12.621 -6.016 8.391 1.00 93.75 188 ASN A CA 1
ATOM 1549 C C . ASN A 1 188 ? 11.914 -4.979 7.486 1.00 93.75 188 ASN A C 1
ATOM 1551 O O . ASN A 1 188 ? 12.511 -4.394 6.586 1.00 93.7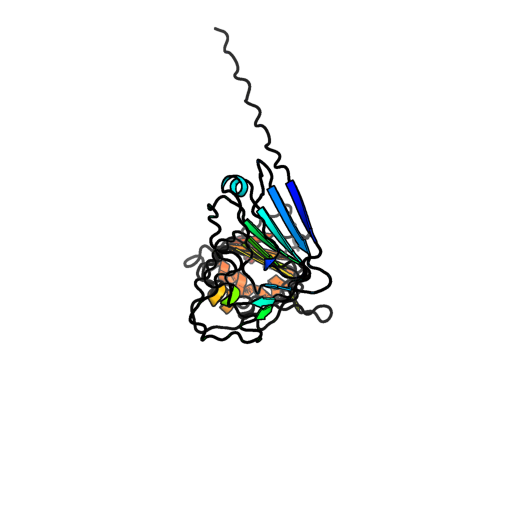5 188 ASN A O 1
ATOM 1555 N N . SER A 1 189 ? 10.596 -4.848 7.666 1.00 94.81 189 SER A N 1
ATOM 1556 C CA . SER A 1 189 ? 9.727 -3.974 6.877 1.00 94.81 189 SER A CA 1
ATOM 1557 C C . SER A 1 189 ? 9.521 -2.644 7.601 1.00 94.81 189 SER A C 1
ATOM 1559 O O . SER A 1 189 ? 8.809 -2.585 8.605 1.00 94.81 189 SER A O 1
ATOM 1561 N N . GLY A 1 190 ? 10.123 -1.581 7.070 1.00 95.38 190 GLY A N 1
ATOM 1562 C CA . GLY A 1 190 ? 9.997 -0.211 7.559 1.00 95.38 190 GLY A CA 1
ATOM 1563 C C . GLY A 1 190 ? 8.923 0.561 6.804 1.00 95.38 190 GLY A C 1
ATOM 1564 O O . GLY A 1 190 ? 9.233 1.423 5.979 1.00 95.38 190 GLY A O 1
ATOM 1565 N N . ILE A 1 191 ? 7.651 0.237 7.057 1.00 96.94 191 ILE A N 1
ATOM 1566 C CA . ILE A 1 191 ? 6.505 0.951 6.475 1.00 96.94 191 ILE A CA 1
ATOM 1567 C C . ILE A 1 191 ? 6.000 1.996 7.466 1.00 96.94 191 ILE A C 1
ATOM 1569 O O . ILE A 1 191 ? 5.462 1.627 8.505 1.00 96.94 191 ILE A O 1
ATOM 1573 N N . THR A 1 192 ? 6.111 3.286 7.142 1.00 96.75 192 THR A N 1
ATOM 1574 C CA . THR A 1 192 ? 5.752 4.379 8.066 1.00 96.75 192 THR A CA 1
ATOM 1575 C C . THR A 1 192 ? 4.249 4.660 8.110 1.00 96.75 192 THR A C 1
ATOM 1577 O O . THR A 1 192 ? 3.669 4.783 9.191 1.00 96.75 192 THR A O 1
ATOM 1580 N N . SER A 1 193 ? 3.601 4.789 6.950 1.00 97.31 193 SER A N 1
ATOM 1581 C CA . SER A 1 193 ? 2.178 5.115 6.837 1.00 97.31 193 SER A CA 1
ATOM 1582 C C . SER A 1 193 ? 1.449 4.109 5.958 1.00 97.31 193 SER A C 1
ATOM 1584 O O . SER A 1 193 ? 1.845 3.844 4.822 1.00 97.31 193 SER A O 1
ATOM 1586 N N . ILE A 1 194 ? 0.342 3.591 6.482 1.00 97.94 194 ILE A N 1
ATOM 1587 C CA . ILE A 1 194 ? -0.553 2.670 5.791 1.00 97.94 194 ILE A CA 1
ATOM 1588 C C . ILE A 1 194 ? -1.828 3.416 5.427 1.00 97.94 194 ILE A C 1
ATOM 1590 O O . ILE A 1 194 ? -2.424 4.097 6.262 1.00 97.94 194 ILE A O 1
ATOM 1594 N N . TYR A 1 195 ? -2.271 3.249 4.190 1.00 98.19 195 TYR A N 1
ATOM 1595 C CA . TYR A 1 195 ? -3.492 3.843 3.681 1.00 98.19 195 TYR A CA 1
ATOM 1596 C C . TYR A 1 195 ? -4.383 2.772 3.054 1.00 98.19 195 TYR A C 1
ATOM 1598 O O . TYR A 1 195 ? -4.003 2.113 2.083 1.00 98.19 195 TYR A O 1
ATOM 1606 N N . PHE A 1 196 ? -5.595 2.628 3.580 1.00 98.12 196 PHE A N 1
ATOM 1607 C CA . PHE A 1 196 ? -6.617 1.746 3.036 1.00 98.12 196 PHE A CA 1
ATOM 1608 C C . PHE A 1 196 ? -7.791 2.563 2.519 1.00 98.12 196 PHE A C 1
ATOM 1610 O O . PHE A 1 196 ? -8.421 3.290 3.279 1.00 98.12 196 PHE A O 1
ATOM 1617 N N . ASN A 1 197 ? -8.135 2.373 1.247 1.00 97.44 197 ASN A N 1
ATOM 1618 C CA . ASN A 1 197 ? -9.379 2.857 0.663 1.00 97.44 197 ASN A CA 1
ATOM 1619 C C . ASN A 1 197 ? -10.257 1.664 0.273 1.00 97.44 197 ASN A C 1
ATOM 1621 O O . ASN A 1 197 ? -9.949 0.915 -0.667 1.00 97.44 197 ASN A O 1
ATOM 1625 N N . SER A 1 198 ? -11.312 1.456 1.057 1.00 97.25 198 SER A N 1
ATOM 1626 C CA . SER A 1 198 ? -12.036 0.187 1.121 1.00 97.25 198 SER A CA 1
ATOM 1627 C C . SER A 1 198 ? -13.547 0.377 1.107 1.00 97.25 198 SER A C 1
ATOM 1629 O O . SER A 1 198 ? -14.056 1.453 1.388 1.00 97.25 198 SER A O 1
ATOM 1631 N N . TYR A 1 199 ? -14.276 -0.696 0.800 1.00 96.88 199 TYR A N 1
ATOM 1632 C CA . TYR A 1 199 ? -15.732 -0.722 0.870 1.00 96.88 199 TYR A CA 1
ATOM 1633 C C . TYR A 1 199 ? -16.246 -1.973 1.586 1.00 96.88 199 TYR A C 1
ATOM 1635 O O . TYR A 1 199 ? -16.162 -3.087 1.048 1.00 96.88 199 TYR A O 1
ATOM 1643 N N . LYS A 1 200 ? -16.820 -1.768 2.777 1.00 95.44 200 LYS A N 1
ATOM 1644 C CA . LYS A 1 200 ? -17.362 -2.788 3.685 1.00 95.44 200 LYS A CA 1
ATOM 1645 C C . LYS A 1 200 ? -16.346 -3.880 4.021 1.00 95.44 200 LYS A C 1
ATOM 1647 O O . LYS A 1 200 ? -16.624 -5.056 3.814 1.00 95.44 200 LYS A O 1
ATOM 1652 N N . ILE A 1 201 ? -15.153 -3.499 4.477 1.00 96.19 201 ILE A N 1
ATOM 1653 C CA . ILE A 1 201 ? -14.075 -4.422 4.884 1.00 96.19 201 ILE A CA 1
ATOM 1654 C C . ILE A 1 201 ? -13.946 -4.470 6.411 1.00 96.19 201 ILE A C 1
ATOM 1656 O O . ILE A 1 201 ? -14.215 -3.481 7.094 1.00 96.19 201 ILE A O 1
ATOM 1660 N N . ASP A 1 202 ? -13.504 -5.616 6.924 1.00 95.88 202 ASP A N 1
ATOM 1661 C CA . ASP A 1 202 ? -13.106 -5.796 8.319 1.00 95.88 202 ASP A CA 1
ATOM 1662 C C . ASP A 1 202 ? -11.582 -5.615 8.426 1.00 95.88 202 ASP A C 1
ATOM 1664 O O . ASP A 1 202 ? -10.830 -6.127 7.593 1.00 95.88 202 ASP A O 1
ATOM 1668 N N . LEU A 1 203 ? -11.121 -4.870 9.429 1.00 95.38 203 LEU A N 1
ATOM 1669 C CA . LEU A 1 203 ? -9.702 -4.690 9.739 1.00 95.38 203 LEU A CA 1
ATOM 1670 C C . LEU A 1 203 ? -9.278 -5.752 10.753 1.00 95.38 203 LEU A C 1
ATOM 1672 O O . LEU A 1 203 ? -9.303 -5.520 11.960 1.00 95.38 203 LEU A O 1
ATOM 1676 N N . ASP A 1 204 ? -8.938 -6.931 10.241 1.00 95.69 204 ASP A N 1
ATOM 1677 C CA . ASP A 1 204 ? -8.534 -8.101 11.020 1.00 95.69 204 ASP A CA 1
ATOM 1678 C C . ASP A 1 204 ? -7.017 -8.352 10.963 1.00 95.69 204 ASP A C 1
ATOM 1680 O O . ASP A 1 204 ? -6.258 -7.634 10.304 1.00 95.69 204 ASP A O 1
ATOM 1684 N N . SER A 1 205 ? -6.567 -9.407 11.641 1.00 94.19 205 SER A N 1
ATOM 1685 C CA . SER A 1 205 ? -5.155 -9.789 11.703 1.00 94.19 205 SER A CA 1
ATOM 1686 C C . SER A 1 205 ? -4.586 -10.258 10.366 1.00 94.19 205 SER A C 1
ATOM 1688 O O . SER A 1 205 ? -3.368 -10.329 10.216 1.00 94.19 205 SER A O 1
ATOM 1690 N N . GLN A 1 206 ? -5.436 -10.643 9.405 1.00 94.31 206 GLN A N 1
ATOM 1691 C CA . GLN A 1 206 ? -4.978 -11.013 8.068 1.00 94.31 206 GLN A CA 1
ATOM 1692 C C . GLN A 1 206 ? -4.648 -9.759 7.264 1.00 94.31 206 GLN A C 1
ATOM 1694 O O . GLN A 1 206 ? -3.663 -9.754 6.529 1.00 94.31 206 GLN A O 1
ATOM 1699 N N . LEU A 1 207 ? -5.450 -8.700 7.387 1.00 96.19 207 LEU A N 1
ATOM 1700 C CA . LEU A 1 207 ? -5.197 -7.437 6.701 1.00 96.19 207 LEU A CA 1
ATOM 1701 C C . LEU A 1 207 ? -4.101 -6.617 7.394 1.00 96.19 207 LEU A C 1
ATOM 1703 O O . LEU A 1 207 ? -3.214 -6.110 6.712 1.00 96.19 207 LEU A O 1
ATOM 1707 N N . LEU A 1 208 ? -4.130 -6.521 8.726 1.00 94.94 208 LEU A N 1
ATOM 1708 C CA . LEU A 1 208 ? -3.174 -5.775 9.554 1.00 94.94 208 LEU A CA 1
ATOM 1709 C C . LEU A 1 208 ? -2.078 -6.692 10.115 1.00 94.94 208 LEU A C 1
ATOM 1711 O O . LEU A 1 208 ? -1.930 -6.871 11.322 1.00 94.94 208 LEU A O 1
ATOM 1715 N N . SER A 1 209 ? -1.301 -7.294 9.218 1.00 93.44 209 SER A N 1
ATOM 1716 C CA . SER A 1 209 ? -0.221 -8.210 9.593 1.00 93.44 209 SER A CA 1
ATOM 1717 C C . SER A 1 209 ? 0.890 -7.506 10.379 1.00 93.44 209 SER A C 1
ATOM 1719 O O . SER A 1 209 ? 1.599 -6.658 9.830 1.00 93.44 209 SER A O 1
ATOM 1721 N N . GLN A 1 210 ? 1.106 -7.923 11.630 1.00 91.25 210 GLN A N 1
ATOM 1722 C CA . GLN A 1 210 ? 2.174 -7.400 12.493 1.00 91.25 210 GLN A CA 1
ATOM 1723 C C . GLN A 1 210 ? 3.558 -7.532 11.842 1.00 91.25 210 GLN A C 1
ATOM 1725 O O . GLN A 1 210 ? 4.348 -6.597 11.905 1.00 91.25 210 GLN A O 1
ATOM 1730 N N . ASP A 1 211 ? 3.817 -8.641 11.144 1.00 91.62 211 ASP A N 1
ATOM 1731 C CA . ASP A 1 211 ? 5.107 -8.903 10.487 1.00 91.62 211 ASP A CA 1
ATOM 1732 C C . ASP A 1 211 ? 5.482 -7.831 9.446 1.00 91.62 211 ASP A C 1
ATOM 1734 O O . ASP A 1 211 ? 6.663 -7.592 9.200 1.00 91.62 211 ASP A O 1
ATOM 1738 N N . ILE A 1 212 ? 4.480 -7.184 8.836 1.00 95.00 212 ILE A N 1
ATOM 1739 C CA . ILE A 1 212 ? 4.667 -6.147 7.811 1.00 95.00 212 ILE A CA 1
ATOM 1740 C C . ILE A 1 212 ? 4.633 -4.746 8.437 1.00 95.00 212 ILE A C 1
ATOM 1742 O O . ILE A 1 212 ? 5.404 -3.872 8.046 1.00 95.00 212 ILE A O 1
ATOM 1746 N N . PHE A 1 213 ? 3.722 -4.528 9.388 1.00 95.81 213 PHE A N 1
ATOM 1747 C CA . PHE A 1 213 ? 3.314 -3.197 9.848 1.00 95.81 213 PHE A CA 1
ATOM 1748 C C . PHE A 1 213 ? 3.815 -2.822 11.244 1.00 95.81 213 PHE A C 1
ATOM 1750 O O . PHE A 1 213 ? 3.387 -1.809 11.793 1.00 95.81 213 PHE A O 1
ATOM 1757 N N . LYS A 1 214 ? 4.721 -3.609 11.836 1.00 93.06 214 LYS A N 1
ATOM 1758 C CA . LYS A 1 214 ? 5.262 -3.355 13.181 1.00 93.06 214 LYS A CA 1
ATOM 1759 C C . LYS A 1 214 ? 5.797 -1.927 13.361 1.00 93.06 214 LYS A C 1
ATOM 1761 O O . LYS A 1 214 ? 5.636 -1.347 14.430 1.00 93.06 214 LYS A O 1
ATOM 1766 N N . GLU A 1 215 ? 6.430 -1.362 12.336 1.00 94.12 215 GLU A N 1
ATOM 1767 C CA . GLU A 1 215 ? 7.045 -0.024 12.377 1.00 94.12 215 GLU A CA 1
ATOM 1768 C C . GLU A 1 215 ? 6.096 1.110 11.953 1.00 94.12 215 GLU A C 1
ATOM 1770 O O . GLU A 1 215 ? 6.494 2.272 11.898 1.00 94.12 215 GLU A O 1
ATOM 1775 N N . SER A 1 216 ? 4.834 0.799 11.651 1.00 96.00 216 SER A N 1
ATOM 1776 C CA . SER A 1 216 ? 3.887 1.793 11.157 1.00 96.00 216 SER A CA 1
ATOM 1777 C C . SER A 1 216 ? 3.433 2.756 12.245 1.00 96.00 216 SER A C 1
ATOM 1779 O O . SER A 1 216 ? 2.936 2.359 13.294 1.00 96.00 216 SER A O 1
ATOM 1781 N N . LEU A 1 217 ? 3.568 4.045 11.937 1.00 94.62 217 LEU A N 1
ATOM 1782 C CA . LEU A 1 217 ? 3.212 5.170 12.797 1.00 94.62 217 LEU A CA 1
ATOM 1783 C C . LEU A 1 217 ? 1.805 5.694 12.497 1.00 94.62 217 LEU A C 1
ATOM 1785 O O . LEU A 1 217 ? 1.096 6.134 13.403 1.00 94.62 217 LEU A O 1
ATOM 1789 N N . TYR A 1 218 ? 1.391 5.637 11.229 1.00 95.19 218 TYR A N 1
ATOM 1790 C CA . TYR A 1 218 ? 0.147 6.242 10.756 1.00 95.19 218 TYR A CA 1
ATOM 1791 C C . TYR A 1 218 ? -0.733 5.211 10.049 1.00 95.19 218 TYR A C 1
ATOM 1793 O O . TYR A 1 218 ? -0.310 4.611 9.058 1.00 95.19 218 TYR A O 1
ATOM 1801 N N . LEU A 1 219 ? -1.982 5.076 10.486 1.00 95.31 219 LEU A N 1
ATOM 1802 C CA . LEU A 1 219 ? -3.009 4.275 9.823 1.00 95.31 219 LEU A CA 1
ATOM 1803 C C . LEU A 1 219 ? -4.115 5.192 9.305 1.00 95.31 219 LEU A C 1
ATOM 1805 O O . LEU A 1 219 ? -4.752 5.907 10.067 1.00 95.31 219 LEU A O 1
ATOM 1809 N N . LYS A 1 220 ? -4.360 5.162 8.000 1.00 96.19 220 LYS A N 1
ATOM 1810 C CA . LYS A 1 220 ? -5.351 6.004 7.331 1.00 96.19 220 LYS A CA 1
ATOM 1811 C C . LYS A 1 220 ? -6.426 5.138 6.695 1.00 96.19 220 LYS A C 1
ATOM 1813 O O . LYS A 1 220 ? -6.131 4.326 5.820 1.00 96.19 220 LYS A O 1
ATOM 1818 N N . LEU A 1 221 ? -7.668 5.314 7.129 1.00 95.94 221 LEU A N 1
ATOM 1819 C CA . LEU A 1 221 ? -8.819 4.502 6.743 1.00 95.94 221 LEU A CA 1
ATOM 1820 C C . LEU A 1 221 ? -9.844 5.371 6.020 1.00 95.94 221 LEU A C 1
ATOM 1822 O O . LEU A 1 221 ? -10.433 6.269 6.611 1.00 95.94 221 LEU A O 1
ATOM 1826 N N . TYR A 1 222 ? -10.020 5.109 4.728 1.00 96.31 222 TYR A N 1
ATOM 1827 C CA . TYR A 1 222 ? -10.866 5.879 3.824 1.00 96.31 222 TYR A CA 1
ATOM 1828 C C . TYR A 1 222 ? -11.950 4.978 3.210 1.00 96.31 222 TYR A C 1
ATOM 1830 O O . TYR A 1 222 ? -11.666 3.848 2.796 1.00 96.31 222 TYR A O 1
ATOM 1838 N N . GLY A 1 223 ? -13.182 5.473 3.115 1.00 95.56 223 GLY A N 1
ATOM 1839 C CA . GLY A 1 223 ? -14.317 4.743 2.544 1.00 95.56 223 GLY A CA 1
ATOM 1840 C C . GLY A 1 223 ? -15.145 4.024 3.609 1.00 95.56 223 GLY A C 1
ATOM 1841 O O . GLY A 1 223 ? -15.449 4.596 4.646 1.00 95.56 223 GLY A O 1
ATOM 1842 N N . SER A 1 224 ? -15.519 2.761 3.398 1.00 95.12 224 SER A N 1
ATOM 1843 C CA . SER A 1 224 ? -16.397 2.028 4.318 1.00 95.12 224 SER A CA 1
ATOM 1844 C C . SER A 1 224 ? -15.727 0.817 4.972 1.00 95.12 224 SER A C 1
ATOM 1846 O O . SER A 1 224 ? -15.208 -0.073 4.289 1.00 95.12 224 SER A O 1
ATOM 1848 N N . PHE A 1 225 ? -15.815 0.741 6.301 1.00 95.69 225 PHE A N 1
ATOM 1849 C CA . PHE A 1 225 ? -15.293 -0.352 7.128 1.00 95.69 225 PHE A CA 1
ATOM 1850 C C . PHE A 1 225 ? -16.380 -0.845 8.086 1.00 95.69 225 PHE A C 1
ATOM 1852 O O . PHE A 1 225 ? -17.200 -0.055 8.545 1.00 95.69 225 PHE A O 1
ATOM 1859 N N . ASN A 1 226 ? -16.420 -2.143 8.396 1.00 94.31 226 ASN A N 1
ATOM 1860 C CA . ASN A 1 226 ? -17.436 -2.670 9.317 1.00 94.31 226 ASN A CA 1
ATOM 1861 C C . ASN A 1 226 ? -16.928 -2.739 10.760 1.00 94.31 226 ASN A C 1
ATOM 1863 O O . ASN A 1 226 ? -17.672 -2.437 11.688 1.00 94.31 226 ASN A O 1
ATOM 1867 N N . PHE A 1 227 ? -15.692 -3.201 10.948 1.00 93.62 227 PHE A N 1
ATOM 1868 C CA . PHE A 1 227 ? -15.153 -3.568 12.254 1.00 93.62 227 PHE A CA 1
ATOM 1869 C C . PHE A 1 227 ? -13.625 -3.473 12.267 1.00 93.62 227 PHE A C 1
ATOM 1871 O O . PHE A 1 227 ? -12.982 -3.708 11.242 1.00 93.62 227 PHE A O 1
ATOM 1878 N N . ILE A 1 228 ? -13.064 -3.157 13.433 1.00 93.12 228 ILE A N 1
ATOM 1879 C CA . ILE A 1 228 ? -11.640 -3.202 13.745 1.00 93.12 228 ILE A CA 1
ATOM 1880 C C . ILE A 1 228 ? -11.406 -4.261 14.818 1.00 93.12 228 ILE A C 1
ATOM 1882 O O . ILE A 1 228 ? -11.892 -4.155 15.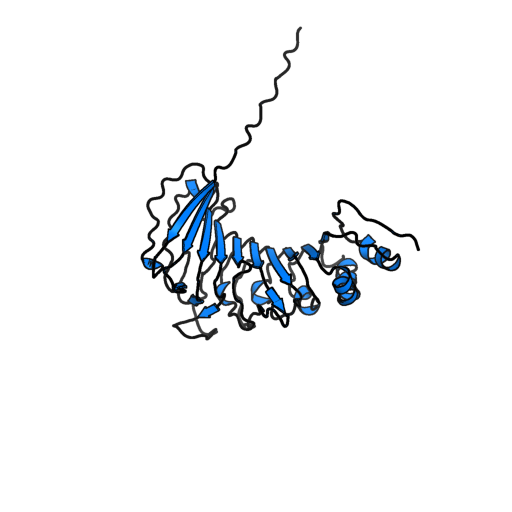942 1.00 93.12 228 ILE A O 1
ATOM 1886 N N . GLU A 1 229 ? -10.589 -5.261 14.503 1.00 94.00 229 GLU A N 1
ATOM 1887 C CA . GLU A 1 229 ? -10.155 -6.236 15.490 1.00 94.00 229 GLU A CA 1
ATOM 1888 C C . GLU A 1 229 ? -9.160 -5.605 16.470 1.00 94.00 229 GLU A C 1
ATOM 1890 O O . GLU A 1 229 ? -8.029 -5.264 16.113 1.00 94.00 229 GLU A O 1
ATOM 1895 N N . LYS A 1 230 ? -9.570 -5.509 17.741 1.00 89.88 230 LYS A N 1
ATOM 1896 C CA . LYS A 1 230 ? -8.779 -4.939 18.843 1.00 89.88 230 LYS A CA 1
ATOM 1897 C C . LYS A 1 230 ? -7.337 -5.448 18.869 1.00 89.88 230 LYS A C 1
ATOM 1899 O O . LYS A 1 230 ? -6.395 -4.659 18.858 1.00 89.88 230 LYS A O 1
ATOM 1904 N N . ASN A 1 231 ? -7.163 -6.769 18.857 1.00 90.25 231 ASN A N 1
ATOM 1905 C CA . ASN A 1 231 ? -5.847 -7.401 18.964 1.00 90.25 231 ASN A CA 1
ATOM 1906 C C . ASN A 1 231 ? -4.925 -7.057 17.789 1.00 90.25 231 ASN A C 1
ATOM 1908 O O . ASN A 1 231 ? -3.709 -7.049 17.954 1.00 90.25 231 ASN A O 1
ATOM 1912 N N . SER A 1 232 ? -5.487 -6.764 16.619 1.00 90.50 232 SER A N 1
ATOM 1913 C CA . SER A 1 232 ? -4.717 -6.461 15.414 1.00 90.50 232 SER A CA 1
ATOM 1914 C C . SER A 1 232 ? -4.139 -5.052 15.454 1.00 90.50 232 SER A C 1
ATOM 1916 O O . SER A 1 232 ? -2.978 -4.867 15.110 1.00 90.50 232 SER A O 1
ATOM 1918 N N . ILE A 1 233 ? -4.886 -4.077 15.979 1.00 89.12 233 ILE A N 1
ATOM 1919 C CA . ILE A 1 233 ? -4.364 -2.721 16.206 1.00 89.12 233 ILE A CA 1
ATOM 1920 C C . ILE A 1 233 ? -3.395 -2.675 17.389 1.00 89.12 233 ILE A C 1
ATOM 1922 O O . ILE A 1 233 ? -2.382 -1.986 17.315 1.00 89.12 233 ILE A O 1
ATOM 1926 N N . LEU A 1 234 ? -3.660 -3.411 18.475 1.00 86.81 234 LEU A N 1
ATOM 1927 C CA . LEU A 1 234 ? -2.764 -3.428 19.640 1.00 86.81 234 LEU A CA 1
ATOM 1928 C C . LEU A 1 234 ? -1.363 -3.958 19.305 1.00 86.81 234 LEU A C 1
ATOM 1930 O O . LEU A 1 234 ? -0.390 -3.488 19.881 1.00 86.81 234 LEU A O 1
ATOM 1934 N N . LYS A 1 235 ? -1.254 -4.872 18.334 1.00 89.44 235 LYS A N 1
ATOM 1935 C CA . LYS A 1 235 ? 0.027 -5.380 17.816 1.00 89.44 235 LYS A CA 1
ATOM 1936 C C . LYS A 1 235 ? 0.834 -4.349 17.018 1.00 89.44 235 LYS A C 1
ATOM 1938 O O . LYS A 1 235 ? 2.020 -4.571 16.776 1.00 89.44 235 LYS A O 1
ATOM 1943 N N . LEU A 1 236 ? 0.217 -3.243 16.598 1.00 89.94 236 LEU A N 1
ATOM 1944 C CA . LEU A 1 236 ? 0.897 -2.111 15.967 1.00 89.94 236 LEU A CA 1
ATOM 1945 C C . LEU A 1 236 ? 1.420 -1.178 17.066 1.00 89.94 236 LEU A C 1
ATOM 1947 O O . LEU A 1 236 ? 0.890 -0.094 17.301 1.00 89.94 236 LEU A O 1
ATOM 1951 N N . GLU A 1 237 ? 2.438 -1.640 17.789 1.00 87.75 237 GLU A N 1
ATOM 1952 C CA . GLU A 1 237 ? 2.976 -0.980 18.989 1.00 87.75 237 GLU A CA 1
ATOM 1953 C C . GLU A 1 237 ? 3.424 0.464 18.717 1.00 87.75 237 GLU A C 1
ATOM 1955 O O . GLU A 1 237 ? 3.191 1.345 19.537 1.00 87.75 237 GLU A O 1
ATOM 1960 N N . ASN A 1 238 ? 3.970 0.734 17.530 1.00 90.75 238 ASN A N 1
ATOM 1961 C CA . ASN A 1 238 ? 4.453 2.062 17.148 1.00 90.75 238 ASN A CA 1
ATOM 1962 C C . ASN A 1 238 ? 3.362 2.990 16.590 1.00 90.75 238 ASN A C 1
ATOM 1964 O O . ASN A 1 238 ? 3.647 4.135 16.247 1.00 90.75 238 ASN A O 1
ATOM 1968 N N . LEU A 1 239 ? 2.116 2.525 16.474 1.00 89.38 239 LEU A N 1
ATOM 1969 C CA . LEU A 1 239 ? 1.040 3.322 15.901 1.00 89.38 239 LEU A CA 1
ATOM 1970 C C . LEU A 1 239 ? 0.729 4.518 16.809 1.00 89.38 239 LEU A C 1
ATOM 1972 O O . LEU A 1 239 ? 0.300 4.340 17.951 1.00 89.38 239 LEU A O 1
ATOM 1976 N N . VAL A 1 240 ? 0.902 5.728 16.274 1.00 87.56 240 VAL A N 1
ATOM 1977 C CA . VAL A 1 240 ? 0.666 7.006 16.973 1.00 87.56 240 VAL A CA 1
ATOM 1978 C C . VAL A 1 240 ? -0.531 7.769 16.421 1.00 87.56 240 VAL A C 1
ATOM 1980 O O . VAL A 1 240 ? -1.026 8.690 17.062 1.00 87.56 240 VAL A O 1
ATOM 1983 N N . TYR A 1 241 ? -1.006 7.430 15.225 1.00 86.25 241 TYR A N 1
ATOM 1984 C CA . TYR A 1 241 ? -2.060 8.206 14.588 1.00 86.25 241 TYR A CA 1
ATOM 1985 C C . TYR A 1 241 ? -2.979 7.344 13.733 1.00 86.25 241 TYR A C 1
ATOM 1987 O O . TYR A 1 241 ? -2.521 6.565 12.891 1.00 86.25 241 TYR A O 1
ATOM 1995 N N . ILE A 1 242 ? -4.284 7.525 13.934 1.00 89.19 242 ILE A N 1
ATOM 1996 C CA . ILE A 1 242 ? -5.335 6.899 13.135 1.00 89.19 242 ILE A CA 1
ATOM 1997 C C . ILE A 1 242 ? -6.202 7.995 12.521 1.00 89.19 242 ILE A C 1
ATOM 1999 O O . ILE A 1 242 ? -6.821 8.780 13.234 1.00 89.19 242 ILE A O 1
ATOM 2003 N N . GLU A 1 243 ? -6.275 8.026 11.195 1.00 90.44 243 GLU A N 1
ATOM 2004 C CA . GLU A 1 243 ? -7.190 8.891 10.454 1.00 90.44 243 GLU A CA 1
ATOM 2005 C C . GLU A 1 243 ? -8.377 8.077 9.959 1.00 90.44 243 GLU A C 1
ATOM 2007 O O . GLU A 1 243 ? -8.198 7.091 9.241 1.00 90.44 243 GLU A O 1
ATOM 2012 N N . LEU A 1 244 ? -9.582 8.511 10.309 1.00 90.31 244 LEU A N 1
ATOM 2013 C CA . LEU A 1 244 ? -10.833 7.911 9.868 1.00 90.31 244 LEU A CA 1
ATOM 2014 C C . LEU A 1 244 ? -11.553 8.896 8.948 1.00 90.31 244 LEU A C 1
ATOM 2016 O O . LEU A 1 244 ? -11.931 9.979 9.385 1.00 90.31 244 LEU A O 1
ATOM 2020 N N . PHE A 1 245 ? -11.754 8.521 7.688 1.00 91.69 245 PHE A N 1
ATOM 2021 C CA . PHE A 1 245 ? -12.607 9.231 6.739 1.00 91.69 245 PHE A CA 1
ATOM 2022 C C . PHE A 1 245 ? -13.633 8.247 6.176 1.00 91.69 245 PHE A C 1
ATOM 2024 O O . PHE A 1 245 ? -13.353 7.524 5.216 1.00 91.69 245 PHE A O 1
ATOM 2031 N N . LEU A 1 246 ? -14.773 8.142 6.863 1.00 91.38 246 LEU A N 1
ATOM 2032 C CA . LEU A 1 246 ? -15.671 6.996 6.744 1.00 91.38 246 LEU A CA 1
ATOM 2033 C C . LEU A 1 246 ? -17.027 7.348 6.128 1.00 91.38 246 LEU A C 1
ATOM 2035 O O . LEU A 1 246 ? -17.742 8.179 6.676 1.00 91.38 246 LEU A O 1
ATOM 2039 N N . ASP A 1 247 ? -17.421 6.612 5.085 1.00 91.00 247 ASP A N 1
ATOM 2040 C CA . ASP A 1 247 ? -18.734 6.744 4.430 1.00 91.00 247 ASP A CA 1
ATOM 2041 C C . ASP A 1 247 ? -19.872 6.164 5.295 1.00 91.00 247 ASP A C 1
ATOM 2043 O O . ASP A 1 247 ? -21.035 6.514 5.141 1.00 91.00 247 ASP A O 1
ATOM 2047 N N . ASN A 1 248 ? -19.561 5.213 6.184 1.00 90.81 248 ASN A N 1
ATOM 2048 C CA . ASN A 1 248 ? -20.530 4.550 7.065 1.00 90.81 248 ASN A CA 1
ATOM 2049 C C . ASN A 1 248 ? -20.222 4.809 8.544 1.00 90.81 248 ASN A C 1
ATOM 2051 O O . ASN A 1 248 ? -20.221 3.881 9.356 1.00 90.81 248 ASN A O 1
ATOM 2055 N N . LEU A 1 249 ? -19.924 6.067 8.879 1.00 87.19 249 LEU A N 1
ATOM 2056 C CA . LEU A 1 249 ? -19.455 6.465 10.205 1.00 87.19 249 LEU A CA 1
ATOM 2057 C C . LEU A 1 249 ? -20.360 5.947 11.336 1.00 87.19 249 LEU A C 1
ATOM 2059 O O . LEU A 1 249 ? -19.844 5.340 12.266 1.00 87.19 249 LEU A O 1
ATOM 2063 N N . GLN A 1 250 ? -21.685 6.098 11.228 1.00 84.88 250 GLN A N 1
ATOM 2064 C CA . GLN A 1 250 ? -22.633 5.667 12.267 1.00 84.88 250 GLN A CA 1
ATOM 2065 C C . GLN A 1 250 ? -22.525 4.166 12.580 1.00 84.88 250 GLN A C 1
ATOM 2067 O O . GLN A 1 250 ? -22.274 3.769 13.718 1.00 84.88 250 GLN A O 1
ATOM 2072 N N . ASP A 1 251 ? -22.660 3.325 11.550 1.00 89.06 251 ASP A N 1
ATOM 2073 C CA . ASP A 1 251 ? -22.564 1.867 11.677 1.00 89.06 251 ASP A CA 1
ATOM 2074 C C . ASP A 1 251 ? -21.197 1.434 12.212 1.00 89.06 251 ASP A C 1
ATOM 2076 O O . ASP A 1 251 ? -21.086 0.468 12.973 1.00 89.06 251 ASP A O 1
ATOM 2080 N N . PHE A 1 252 ? -20.143 2.128 11.778 1.00 90.94 252 PHE A N 1
ATOM 2081 C CA . PHE A 1 252 ? -18.786 1.864 12.216 1.00 90.94 252 PHE A CA 1
ATOM 2082 C C . PHE A 1 252 ? -18.605 2.206 13.698 1.00 90.94 252 PHE A C 1
ATOM 2084 O O . PHE A 1 252 ? -18.096 1.375 14.449 1.00 90.94 252 PHE A O 1
ATOM 2091 N N . LEU A 1 253 ? -19.045 3.383 14.144 1.00 86.62 253 LEU A N 1
ATOM 2092 C CA . LEU A 1 253 ? -18.949 3.799 15.543 1.00 86.62 253 LEU A CA 1
ATOM 2093 C C . LEU A 1 253 ? -19.731 2.860 16.453 1.00 86.62 253 LEU A C 1
ATOM 2095 O O . LEU A 1 253 ? -19.167 2.371 17.425 1.00 86.62 253 LEU A O 1
ATOM 2099 N N . TYR A 1 254 ? -20.968 2.512 16.092 1.00 87.56 254 TYR A N 1
ATOM 2100 C CA . TYR A 1 254 ? -21.792 1.590 16.874 1.00 87.56 254 TYR A CA 1
ATOM 2101 C C . TYR A 1 254 ? -21.086 0.249 17.137 1.00 87.56 254 TYR A C 1
ATOM 2103 O O . TYR A 1 254 ? -21.085 -0.263 18.255 1.00 87.56 254 TYR A O 1
ATOM 2111 N N . LYS A 1 255 ? -20.423 -0.310 16.117 1.00 90.31 255 LYS A N 1
ATOM 2112 C CA . LYS A 1 255 ? -19.718 -1.599 16.226 1.00 90.31 255 LYS A CA 1
ATOM 2113 C C . LYS A 1 255 ? -18.369 -1.510 16.933 1.00 90.31 255 LYS A C 1
ATOM 2115 O O . LYS A 1 255 ? -17.914 -2.509 17.484 1.00 90.31 255 LYS A O 1
ATOM 2120 N N . ASN A 1 256 ? -17.716 -0.351 16.887 1.00 89.12 256 ASN A N 1
ATOM 2121 C CA . ASN A 1 256 ? -16.350 -0.167 17.382 1.00 89.12 256 ASN A CA 1
ATOM 2122 C C . ASN A 1 256 ? -16.281 0.739 18.621 1.00 89.12 256 ASN A C 1
ATOM 2124 O O . ASN A 1 256 ? -15.184 1.077 19.057 1.00 89.12 256 ASN A O 1
ATOM 2128 N N . TYR A 1 257 ? -17.428 1.090 19.210 1.00 84.19 257 TYR A N 1
ATOM 2129 C CA . TYR A 1 257 ? -17.551 2.059 20.301 1.00 84.19 257 TYR A CA 1
ATOM 2130 C C . TYR A 1 257 ? -16.608 1.760 21.471 1.00 84.19 257 TYR A C 1
ATOM 2132 O O . TYR A 1 257 ? -15.773 2.589 21.824 1.00 84.19 257 TYR A O 1
ATOM 2140 N N . ASN A 1 258 ? -16.674 0.541 22.017 1.00 84.75 258 ASN A N 1
ATOM 2141 C CA . ASN A 1 258 ? -15.848 0.143 23.162 1.00 84.75 258 ASN A CA 1
ATOM 2142 C C . ASN A 1 258 ? -14.350 0.224 22.842 1.00 84.75 258 ASN A C 1
ATOM 2144 O O . ASN A 1 258 ? -13.565 0.703 23.651 1.00 84.75 258 ASN A O 1
ATOM 2148 N N . LEU A 1 259 ? -13.961 -0.213 21.642 1.00 85.12 259 LEU A N 1
ATOM 2149 C CA . LEU A 1 259 ? -12.568 -0.203 21.206 1.00 85.12 259 LEU A CA 1
ATOM 2150 C C . LEU A 1 259 ? -12.032 1.227 21.051 1.00 85.12 259 LEU A C 1
ATOM 2152 O O . LEU A 1 259 ? -10.931 1.529 21.501 1.00 85.12 259 LEU A O 1
ATOM 2156 N N . LEU A 1 260 ? -12.806 2.102 20.406 1.00 82.19 260 LEU A N 1
ATOM 2157 C CA . LEU A 1 260 ? -12.430 3.501 20.218 1.00 82.19 260 LEU A CA 1
ATOM 2158 C C . LEU A 1 260 ? -12.350 4.235 21.560 1.00 82.19 260 LEU A C 1
ATOM 2160 O O . LEU A 1 260 ? -11.405 4.989 21.770 1.00 82.19 260 LEU A O 1
ATOM 2164 N N . GLY A 1 261 ? -13.282 3.960 22.478 1.00 76.62 261 GLY A N 1
ATOM 2165 C CA . GLY A 1 261 ? -13.244 4.485 23.842 1.00 76.62 261 GLY A CA 1
ATOM 2166 C C . GLY A 1 261 ? -11.965 4.088 24.581 1.00 76.62 261 GLY A C 1
ATOM 2167 O O . GLY A 1 261 ? -11.287 4.952 25.127 1.00 76.62 261 GLY A O 1
ATOM 2168 N N . GLU A 1 262 ? -11.571 2.814 24.524 1.00 79.06 262 GLU A N 1
ATOM 2169 C CA . GLU A 1 262 ? -10.335 2.338 25.160 1.00 79.06 262 GLU A CA 1
ATOM 2170 C C . GLU A 1 262 ? -9.069 3.019 24.616 1.00 79.06 262 GLU A C 1
ATOM 2172 O O . GLU A 1 262 ? -8.161 3.327 25.391 1.00 79.06 262 GLU A O 1
ATOM 2177 N N . PHE A 1 263 ? -8.994 3.272 23.302 1.00 74.75 263 PHE A N 1
ATOM 2178 C CA . PHE A 1 263 ? -7.847 3.971 22.707 1.00 74.75 263 PHE A CA 1
ATOM 2179 C C . PHE A 1 263 ? -7.710 5.412 23.181 1.00 74.75 263 PHE A C 1
ATOM 2181 O O . PHE A 1 263 ? -6.607 5.949 23.203 1.00 74.75 263 PHE A O 1
ATOM 2188 N N . VAL A 1 264 ? -8.826 6.027 23.546 1.00 69.25 264 VAL A N 1
ATOM 2189 C CA . VAL A 1 264 ? -8.881 7.412 23.991 1.00 69.25 264 VAL A CA 1
ATOM 2190 C C . VAL A 1 264 ? -8.626 7.537 25.491 1.00 69.25 264 VAL A C 1
ATOM 2192 O O . VAL A 1 264 ? -7.980 8.491 25.926 1.00 69.25 264 VAL A O 1
ATOM 2195 N N . THR A 1 265 ? -9.105 6.578 26.289 1.00 67.62 265 THR A N 1
ATOM 2196 C CA . THR A 1 265 ? -8.973 6.614 27.751 1.00 67.62 265 THR A CA 1
ATOM 2197 C C . THR A 1 265 ? -7.608 6.145 28.252 1.00 67.62 265 THR A C 1
ATOM 2199 O O . THR A 1 265 ? -7.140 6.662 29.263 1.00 67.62 265 THR A O 1
ATOM 2202 N N . ASN A 1 266 ? -6.932 5.219 27.561 1.00 62.84 266 ASN A N 1
ATOM 2203 C CA . ASN A 1 266 ? -5.586 4.753 27.937 1.00 62.84 266 ASN A CA 1
ATOM 2204 C C . ASN A 1 266 ? -4.484 5.707 27.440 1.00 62.84 266 ASN A C 1
ATOM 2206 O O . ASN A 1 266 ? -3.600 5.318 26.675 1.00 62.84 266 ASN A O 1
ATOM 2210 N N . ARG A 1 267 ? -4.538 6.972 27.880 1.00 53.62 267 ARG A N 1
ATOM 2211 C CA . ARG A 1 267 ? -3.567 8.011 27.492 1.00 53.62 267 ARG A CA 1
ATOM 2212 C C . ARG A 1 267 ? -2.152 7.781 28.032 1.00 53.62 267 ARG A C 1
ATOM 2214 O O . ARG A 1 267 ? -1.217 8.351 27.478 1.00 53.62 267 ARG A O 1
ATOM 2221 N N . ASP A 1 268 ? -1.997 6.972 29.080 1.00 54.56 268 ASP A N 1
ATOM 2222 C CA . ASP A 1 268 ? -0.728 6.860 29.811 1.00 54.56 268 ASP A CA 1
ATOM 2223 C C . ASP A 1 268 ? 0.331 5.989 29.112 1.00 54.56 268 ASP A C 1
ATOM 2225 O O . ASP A 1 268 ? 1.517 6.191 29.355 1.00 54.56 268 ASP A O 1
ATOM 2229 N N . ASP A 1 269 ? -0.058 5.111 28.178 1.00 50.03 269 ASP A N 1
ATOM 2230 C CA . ASP A 1 269 ? 0.892 4.258 27.439 1.00 50.03 269 ASP A CA 1
ATOM 2231 C C . ASP A 1 269 ? 1.014 4.606 25.945 1.00 50.03 269 ASP A C 1
ATOM 2233 O O . ASP A 1 269 ? 1.961 4.181 25.284 1.00 50.03 269 ASP A O 1
ATOM 2237 N N . PHE A 1 270 ? 0.093 5.399 25.379 1.00 50.75 270 PHE A N 1
ATOM 2238 C CA . PHE A 1 270 ? 0.079 5.679 23.942 1.00 50.75 270 PHE A CA 1
ATOM 2239 C C . PHE A 1 270 ? -0.460 7.081 23.633 1.00 50.75 270 PHE A C 1
ATOM 2241 O O . PHE A 1 270 ? -1.655 7.343 23.746 1.00 50.75 270 PHE A O 1
ATOM 2248 N N . ALA A 1 271 ? 0.399 7.971 23.128 1.00 52.50 271 ALA A N 1
ATOM 2249 C CA . ALA A 1 271 ? -0.002 9.238 22.506 1.00 52.50 271 ALA A CA 1
ATOM 2250 C C . ALA A 1 271 ? -0.652 8.992 21.127 1.00 52.50 271 ALA A C 1
ATOM 2252 O O . ALA A 1 271 ? -0.159 9.449 20.096 1.00 52.50 271 ALA A O 1
ATOM 2253 N N . ARG A 1 272 ? -1.732 8.204 21.094 1.00 66.88 272 ARG A N 1
ATOM 2254 C CA . ARG A 1 272 ? -2.484 7.882 19.880 1.00 66.88 272 ARG A CA 1
ATOM 2255 C C . ARG A 1 272 ? -3.486 8.988 19.591 1.00 66.88 272 ARG A C 1
ATOM 2257 O O . ARG A 1 272 ? -4.477 9.144 20.295 1.00 66.88 272 ARG A O 1
ATOM 2264 N N . ILE A 1 273 ? -3.237 9.754 18.536 1.00 66.69 273 ILE A N 1
ATOM 2265 C CA . ILE A 1 273 ? -4.175 10.761 18.044 1.00 66.69 273 ILE A CA 1
ATOM 2266 C C . ILE A 1 273 ? -5.125 10.076 17.063 1.00 66.69 273 ILE A C 1
ATOM 2268 O O . ILE A 1 273 ? -4.705 9.609 16.003 1.00 66.69 273 ILE A O 1
ATOM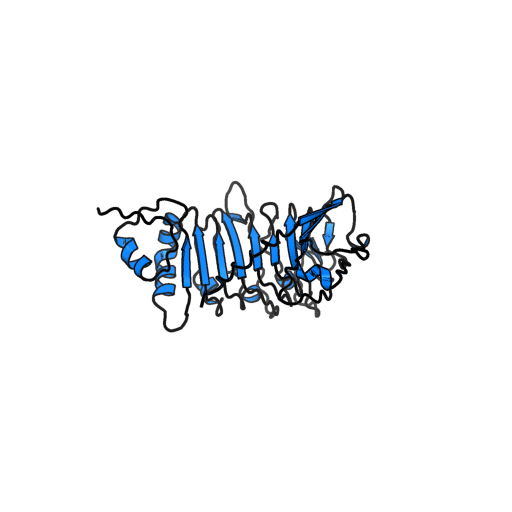 2272 N N . ILE A 1 274 ? -6.413 10.037 17.400 1.00 71.44 274 ILE A N 1
ATOM 2273 C CA . ILE A 1 274 ? -7.454 9.640 16.452 1.00 71.44 274 ILE A CA 1
ATOM 2274 C C . ILE A 1 274 ? -8.070 10.908 15.870 1.00 71.44 274 ILE A C 1
ATOM 2276 O O . ILE A 1 274 ? -8.655 11.719 16.592 1.00 71.44 274 ILE A O 1
ATOM 2280 N N . GLN A 1 275 ? -7.934 11.070 14.558 1.00 76.88 275 GLN A N 1
ATOM 2281 C CA . GLN A 1 275 ? -8.570 12.138 13.804 1.00 76.88 275 GLN A CA 1
ATOM 2282 C C . GLN A 1 275 ? -9.724 11.564 12.996 1.00 76.88 275 GLN A C 1
ATOM 2284 O O . GLN A 1 275 ? -9.536 10.685 12.155 1.00 76.88 275 GLN A O 1
ATOM 2289 N N . ILE A 1 276 ? -10.917 12.096 13.231 1.00 75.44 276 ILE A N 1
ATOM 2290 C CA . ILE A 1 276 ? -12.123 11.704 12.508 1.00 75.44 276 ILE A CA 1
ATOM 2291 C C . ILE A 1 276 ? -12.494 12.854 11.583 1.00 75.44 276 ILE A C 1
ATOM 2293 O O . ILE A 1 276 ? -12.772 13.970 12.025 1.00 75.44 276 ILE A O 1
ATOM 2297 N N . LYS A 1 277 ? -12.457 12.576 10.283 1.00 75.81 277 LYS A N 1
ATOM 2298 C CA . LYS A 1 277 ? -12.974 13.448 9.237 1.00 75.81 277 LYS A CA 1
ATOM 2299 C C . LYS A 1 277 ? -14.357 12.947 8.858 1.00 75.81 277 LYS A C 1
ATOM 2301 O O . LYS A 1 277 ? -14.536 11.782 8.513 1.00 75.81 277 LYS A O 1
ATOM 2306 N N . ILE A 1 278 ? -15.322 13.847 8.925 1.00 69.00 278 ILE A N 1
ATOM 2307 C CA . ILE A 1 278 ? -16.727 13.553 8.675 1.00 69.00 278 ILE A CA 1
ATOM 2308 C C . ILE A 1 278 ? -17.067 14.198 7.335 1.00 69.00 278 ILE A C 1
ATOM 2310 O O . ILE A 1 278 ? -16.872 15.403 7.178 1.00 69.00 278 ILE A O 1
ATOM 2314 N N . SER A 1 279 ? -17.467 13.390 6.352 1.00 64.12 279 SER A N 1
ATOM 2315 C CA . SER A 1 279 ? -17.856 13.870 5.019 1.00 64.12 279 SER A CA 1
ATOM 2316 C C . SER A 1 279 ? -19.304 14.350 4.949 1.00 64.12 279 SER A C 1
ATOM 2318 O O . SER A 1 279 ? -19.609 15.166 4.084 1.00 64.12 279 SER A O 1
ATOM 2320 N N . ASP A 1 280 ? -20.159 13.874 5.858 1.00 59.72 280 ASP A N 1
ATOM 2321 C CA . ASP A 1 280 ? -21.609 14.086 5.821 1.00 59.72 280 ASP A CA 1
ATOM 2322 C C . ASP A 1 280 ? -22.105 14.882 7.040 1.00 59.72 280 ASP A C 1
ATOM 2324 O O . ASP A 1 280 ? -21.402 15.005 8.045 1.00 59.72 280 ASP A O 1
ATOM 2328 N N . ASP A 1 281 ? -23.340 15.388 6.975 1.00 62.66 281 ASP A N 1
ATOM 2329 C CA . ASP A 1 281 ? -24.056 16.010 8.099 1.00 62.66 281 ASP A CA 1
ATOM 2330 C C . ASP A 1 281 ? -24.397 14.964 9.182 1.00 62.66 281 ASP A C 1
ATOM 2332 O O . ASP A 1 281 ? -25.561 14.633 9.416 1.00 62.66 281 ASP A O 1
ATOM 2336 N N . TYR A 1 282 ? -23.377 14.394 9.831 1.00 63.75 282 TYR A N 1
ATOM 2337 C CA . TYR A 1 282 ? -23.567 13.476 10.947 1.00 63.75 282 TYR A CA 1
ATOM 2338 C C . TYR A 1 282 ? -24.225 14.233 12.098 1.00 63.75 282 TYR A C 1
ATOM 2340 O O . TYR A 1 282 ? -23.649 15.161 12.671 1.00 63.75 282 TYR A O 1
ATOM 2348 N N . GLN A 1 283 ? -25.450 13.830 12.418 1.00 66.12 283 GLN A N 1
ATOM 2349 C CA . GLN A 1 283 ? -26.179 14.326 13.572 1.00 66.12 283 GLN A CA 1
ATOM 2350 C C . GLN A 1 283 ? -25.755 13.494 14.774 1.00 66.12 283 GLN A C 1
ATOM 2352 O O . GLN A 1 283 ? -26.103 12.320 14.875 1.00 66.12 283 GLN A O 1
ATOM 2357 N N . PHE A 1 284 ? -24.970 14.104 15.657 1.00 66.50 284 PHE A N 1
ATOM 2358 C CA . PHE A 1 284 ? -24.533 13.461 16.889 1.00 66.50 284 PHE A CA 1
ATOM 2359 C C . PHE A 1 284 ? -25.720 13.361 17.855 1.00 66.50 284 PHE A C 1
ATOM 2361 O O . PHE A 1 284 ? -26.258 14.409 18.221 1.00 66.50 284 PHE A O 1
ATOM 2368 N N . PRO A 1 285 ? -26.133 12.156 18.280 1.00 65.81 285 PRO A N 1
ATOM 2369 C CA . PRO A 1 285 ? -26.981 12.015 19.455 1.00 65.81 285 PRO A CA 1
ATOM 2370 C C . PRO A 1 285 ? -26.201 12.450 20.710 1.00 65.81 285 PRO A C 1
ATOM 2372 O O . PRO A 1 285 ? -24.970 12.364 20.745 1.00 65.81 285 PRO A O 1
ATOM 2375 N N . ASP A 1 286 ? -26.893 12.946 21.738 1.00 64.94 286 ASP A N 1
ATOM 2376 C CA . ASP A 1 286 ? -26.259 13.502 22.945 1.00 64.94 286 ASP A CA 1
ATOM 2377 C C . ASP A 1 286 ? -25.336 12.483 23.647 1.00 64.94 286 ASP A C 1
ATOM 2379 O O . ASP A 1 286 ? -24.323 12.853 24.248 1.00 64.94 286 ASP A O 1
ATOM 2383 N N . GLU A 1 287 ? -25.630 11.185 23.526 1.00 63.97 287 GLU A N 1
ATOM 2384 C CA . GLU A 1 287 ? -24.817 10.096 24.072 1.00 63.97 287 GLU A CA 1
ATOM 2385 C C . GLU A 1 287 ? -23.415 10.012 23.439 1.00 63.97 287 GLU A C 1
ATOM 2387 O O . GLU A 1 287 ? -22.451 9.644 24.119 1.00 63.97 287 GLU A O 1
ATOM 2392 N N . ASP A 1 288 ? -23.270 10.417 22.175 1.00 63.72 288 ASP A N 1
ATOM 2393 C CA . ASP A 1 288 ? -21.992 10.412 21.457 1.00 63.72 288 ASP A CA 1
ATOM 2394 C C . ASP A 1 288 ? -21.068 11.553 21.929 1.00 63.72 288 ASP A C 1
ATOM 2396 O O . ASP A 1 288 ? -19.847 11.486 21.767 1.00 63.72 288 ASP A O 1
ATOM 2400 N N . PHE A 1 289 ? -21.608 12.592 22.577 1.00 65.81 289 PHE A N 1
ATOM 2401 C CA . PHE A 1 289 ? -20.845 13.769 23.012 1.00 65.81 289 PHE A CA 1
ATOM 2402 C C . PHE A 1 289 ? -19.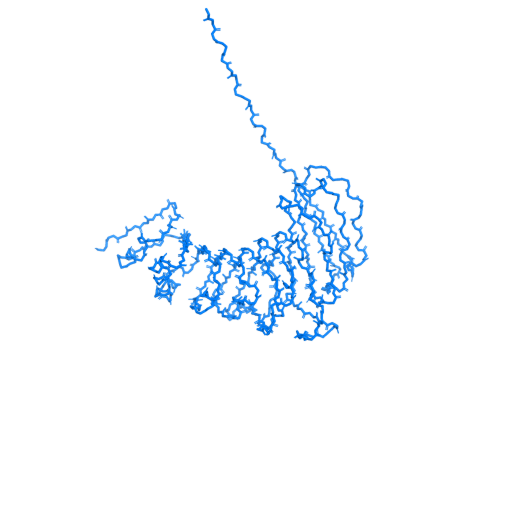708 13.406 23.979 1.00 65.81 289 PHE A C 1
ATOM 2404 O O . PHE A 1 289 ? -18.593 13.932 23.895 1.00 65.81 289 PHE A O 1
ATOM 2411 N N . CYS A 1 290 ? -19.970 12.456 24.880 1.00 65.25 290 CYS A N 1
ATOM 2412 C CA . CYS A 1 290 ? -18.985 11.963 25.838 1.00 65.25 290 CYS A CA 1
ATOM 2413 C C . CYS A 1 290 ? -17.834 11.203 25.172 1.00 65.25 290 CYS A C 1
ATOM 2415 O O . CYS A 1 290 ? -16.732 11.202 25.722 1.00 65.25 290 CYS A O 1
ATOM 2417 N N . LEU A 1 291 ? -18.080 10.578 24.016 1.00 65.12 291 LEU A N 1
ATOM 2418 C CA . LEU A 1 291 ? -17.058 9.880 23.244 1.00 65.12 291 LEU A CA 1
ATOM 2419 C C . LEU A 1 291 ? -16.129 10.896 22.581 1.00 65.12 291 LEU A C 1
ATOM 2421 O O . LEU A 1 291 ? -14.916 10.822 22.739 1.00 65.12 291 LEU A O 1
ATOM 2425 N N . PHE A 1 292 ? -16.699 11.880 21.886 1.00 67.56 292 PHE A N 1
ATOM 2426 C CA . PHE A 1 292 ? -15.945 12.817 21.054 1.00 67.56 292 PHE A CA 1
ATOM 2427 C C . PHE A 1 292 ? -15.176 13.897 21.812 1.00 67.56 292 PHE A C 1
ATOM 2429 O O . PHE A 1 292 ? -14.286 14.510 21.224 1.00 67.56 292 PHE A O 1
ATOM 2436 N N . LYS A 1 293 ? -15.465 14.110 23.102 1.00 66.12 293 LYS A N 1
ATOM 2437 C CA . LYS A 1 293 ? -14.809 15.145 23.924 1.00 66.12 293 LYS A CA 1
ATOM 2438 C C . LYS A 1 293 ? -13.274 15.072 23.904 1.00 66.12 293 LYS A C 1
ATOM 2440 O O . LYS A 1 293 ? -12.607 16.080 24.108 1.00 66.12 293 LYS A O 1
ATOM 2445 N N . ASP A 1 294 ? -12.735 13.878 23.674 1.00 64.94 294 ASP A N 1
ATOM 2446 C CA . ASP A 1 294 ? -11.306 13.586 23.703 1.00 64.94 294 ASP A CA 1
ATOM 2447 C C . ASP A 1 294 ? -10.703 13.347 22.298 1.00 64.94 294 ASP A C 1
ATOM 2449 O O . ASP A 1 294 ? -9.499 13.117 22.181 1.00 64.94 294 ASP A O 1
ATOM 2453 N N . PHE A 1 295 ? -11.502 13.414 21.223 1.00 64.12 295 PHE A N 1
ATOM 2454 C CA . PHE A 1 295 ? -11.026 13.259 19.842 1.00 64.12 295 PHE A CA 1
ATOM 2455 C C . PHE A 1 295 ? -10.627 14.604 19.229 1.00 64.12 295 PHE A C 1
ATOM 2457 O O . PHE A 1 295 ? -11.285 15.625 19.432 1.00 64.12 295 PHE A O 1
ATOM 2464 N N . TYR A 1 296 ? -9.593 14.598 18.380 1.00 61.59 296 TYR A N 1
ATOM 2465 C CA . TYR A 1 296 ? -9.308 15.751 17.528 1.00 61.59 296 TYR A CA 1
ATOM 2466 C C . TYR A 1 296 ? -10.222 15.715 16.297 1.00 61.59 296 TYR A C 1
ATOM 2468 O O . TYR A 1 296 ? -9.950 15.026 15.309 1.00 61.59 296 TYR A O 1
ATOM 2476 N N . ILE A 1 297 ? -11.330 16.453 16.361 1.00 59.75 297 ILE A N 1
ATOM 2477 C CA . ILE A 1 297 ? -12.253 16.608 15.234 1.00 59.75 297 ILE A CA 1
ATOM 2478 C C . ILE A 1 297 ? -11.764 17.757 14.354 1.00 59.75 297 ILE A C 1
ATOM 2480 O O . ILE A 1 297 ? -11.809 18.923 14.740 1.00 59.75 297 ILE A O 1
ATOM 2484 N N . SER A 1 298 ? -11.333 17.433 13.137 1.00 52.72 298 SER A N 1
ATOM 2485 C CA . SER A 1 298 ? -11.111 18.427 12.087 1.00 52.72 298 SER A CA 1
ATOM 2486 C C . SER A 1 298 ? -12.314 18.405 11.141 1.00 52.72 298 SER A C 1
ATOM 2488 O O . SER A 1 298 ? -12.328 17.648 10.168 1.00 52.72 298 SER A O 1
ATOM 2490 N N . SER A 1 299 ? -13.351 19.183 11.430 1.00 53.00 299 SER A N 1
ATOM 2491 C CA . SER A 1 299 ? -14.491 19.343 10.519 1.00 53.00 299 SER A CA 1
ATOM 2492 C C . SER A 1 299 ? -14.694 20.820 10.172 1.00 53.00 299 SER A C 1
ATOM 2494 O O . SER A 1 299 ? -14.304 21.708 10.930 1.00 53.00 299 SER A O 1
ATOM 2496 N N . SER A 1 300 ? -15.280 21.082 9.001 1.00 39.16 300 SER A N 1
ATOM 2497 C CA . SER A 1 300 ? -15.748 22.414 8.602 1.00 39.16 300 SER A CA 1
ATOM 2498 C C . SER A 1 300 ? -17.123 22.763 9.183 1.00 39.16 300 SER A C 1
ATOM 2500 O O . SER A 1 300 ? -17.520 23.927 9.140 1.00 39.16 300 SER A O 1
ATOM 2502 N N . THR A 1 301 ? -17.880 21.784 9.690 1.00 43.69 301 THR A N 1
ATOM 2503 C CA . THR A 1 301 ? -19.222 21.968 10.268 1.00 43.69 301 THR A CA 1
ATOM 2504 C C . THR A 1 301 ? -19.572 20.766 11.160 1.00 43.69 301 THR A C 1
ATOM 2506 O O . THR A 1 301 ? -19.522 19.622 10.713 1.00 43.69 301 THR A O 1
ATOM 2509 N N . VAL A 1 302 ? -19.865 21.003 12.441 1.00 48.50 302 VAL A N 1
ATOM 2510 C CA . VAL A 1 302 ? -20.364 19.990 13.388 1.00 48.50 302 VAL A CA 1
ATOM 2511 C C . VAL A 1 302 ? -21.755 20.451 13.806 1.00 48.50 302 VAL A C 1
ATOM 2513 O O . VAL A 1 302 ? -21.883 21.478 14.472 1.00 48.50 302 VAL A O 1
ATOM 2516 N N . ASN A 1 303 ? -22.792 19.743 13.360 1.00 41.91 303 ASN A N 1
ATOM 2517 C CA . ASN A 1 303 ? -24.181 20.109 13.623 1.00 41.91 303 ASN A CA 1
ATOM 2518 C C . ASN A 1 303 ? -24.717 19.265 14.786 1.00 41.91 303 ASN A C 1
ATOM 2520 O O . ASN A 1 303 ? -24.794 18.042 14.690 1.00 41.91 303 ASN A O 1
ATOM 2524 N N . PHE A 1 304 ? -25.084 19.926 15.884 1.00 43.59 304 PHE A N 1
ATOM 2525 C CA . PHE A 1 304 ? -25.683 19.288 17.056 1.00 43.59 304 PHE A CA 1
ATOM 2526 C C . PHE A 1 304 ? -27.197 19.492 17.039 1.00 43.59 304 PHE A C 1
ATOM 2528 O O . PHE A 1 304 ? -27.667 20.621 16.876 1.00 43.59 304 PHE A O 1
ATOM 2535 N N . LEU A 1 305 ? -27.957 18.416 17.238 1.00 35.75 305 LEU A N 1
ATOM 2536 C CA . LEU A 1 305 ? -29.383 18.499 17.526 1.00 35.75 305 LEU A CA 1
ATOM 2537 C C . LEU A 1 305 ? -29.583 18.246 19.011 1.00 35.75 305 LEU A C 1
ATOM 2539 O O . LEU A 1 305 ? -29.307 17.161 19.501 1.00 35.75 305 LEU A O 1
ATOM 2543 N N . LYS A 1 306 ? -30.083 19.260 19.710 1.00 30.36 306 LYS A N 1
ATOM 2544 C CA . LYS A 1 306 ? -30.595 19.098 21.065 1.00 30.36 306 LYS A CA 1
ATOM 2545 C C . LYS A 1 306 ? -31.938 18.375 20.957 1.00 30.36 306 LYS A C 1
ATOM 2547 O O . LYS A 1 306 ? -32.868 18.956 20.391 1.00 30.36 306 LYS A O 1
ATOM 2552 N N . SER A 1 307 ? -32.019 17.131 21.426 1.00 39.09 307 SER A N 1
ATOM 2553 C CA . SER A 1 307 ? -33.309 16.460 21.643 1.00 39.09 307 SER A CA 1
ATOM 2554 C C . SER A 1 307 ? -34.046 17.054 22.837 1.00 39.09 307 SER A C 1
ATOM 2556 O O . SER A 1 307 ? -33.370 17.423 23.826 1.00 39.09 307 SER A O 1
#

Organism: NCBI:txid104777

Sequence (307 aa):
MKGKQKIPEKRHELFSTFLTIKIFNFNRFGILNLECFNLNNYYYILNFIPNNKKLVFDQTFKFKVPEQVLSNGIELKFTYIKAFDLNINVFPNQTVNELNMFSIGFFYSNFKVISNGSKLCLTNSTQSPDIFQDVHTVGFGFSVRYSRKTCPLVFSNSKISFLQFFGLSNTFLKRNHLGFLSLNQSLNSGITSIYFNSYKIDLDSQLLSQDIFKESLYLKLYGSFNFIEKNSILKLENLVYIELFLDNLQDFLYKNYNLLGEFVTNRDDFARIIQIKISDDYQFPDEDFCLFKDFYISSSTVNFLKS

Foldseek 3Di:
DDDDDDDDDPDPPLDAAEDEAEDEAADAQVVDAADDDPDARHEYEYEYYYPPAAAELPEARHDDDDPNRQLNEYEYEYERHEEYEQVDQNHPDPPRDPNGQQEYEYALYEHAYDYPNHRDLDPPPPDQGNNAAPHAYYEYELNYAADLAHELSNQANHAYAEYYYANDEDDPVDHRDHFYDDDPDARNGNYAEYYYHYEAAEADCRNLPLSHQLNYQEYEYHEAYQYYDLVSVVSNLNHAEYEAHYPPVPNHCVRCVVVLQVVQPPCPRHNRAYEYEYPDQDEDDPVCCVSCPRHDYDYPDHDYDDD

Radius of gyration: 22.52 Å; chains: 1; bounding box: 54×83×56 Å